Protein AF-0000000074586132 (afdb_homodimer)

pLDDT: mean 79.39, std 12.22, range [42.84, 93.81]

Organism: Saponaria officinalis (NCBI:txid3572)

Solvent-accessible surface area (backbo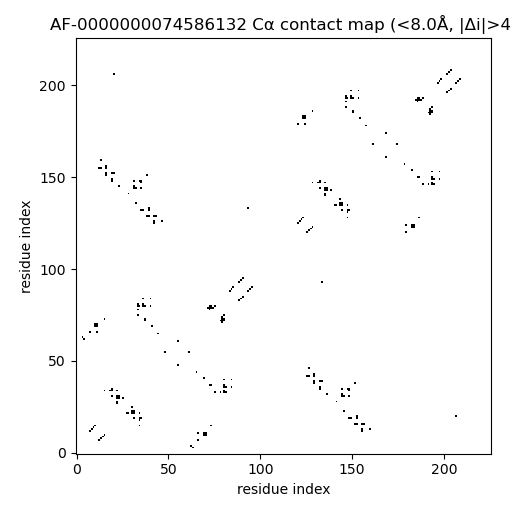ne atoms only — not comparable to full-atom values): 12125 Å² total; per-residue (Å²): 114,67,66,62,60,60,44,45,52,44,66,66,40,52,48,52,39,53,53,42,55,51,22,66,69,65,74,47,58,67,51,39,52,38,49,41,37,30,53,40,52,51,47,50,53,51,51,49,47,64,76,39,39,80,64,49,69,74,43,85,58,48,68,55,51,53,48,51,52,42,53,49,38,65,37,65,91,65,39,34,21,54,52,47,38,63,68,50,44,41,67,58,50,47,50,47,48,50,50,46,50,50,50,51,51,50,46,50,58,56,64,73,98,112,65,67,61,61,61,44,45,51,44,66,68,40,51,48,53,38,54,53,42,55,51,22,68,69,65,74,45,58,66,51,39,50,40,49,39,36,31,54,40,52,51,47,50,54,50,50,50,47,65,75,39,38,79,63,48,70,74,40,85,57,49,67,56,52,52,48,53,54,44,54,49,38,65,36,66,89,65,39,34,22,54,51,48,38,63,68,49,42,41,66,55,50,48,49,47,51,50,51,47,51,50,50,51,50,52,46,50,58,56,64,74,101

Structure (mmCIF, N/CA/C/O backbone):
data_AF-0000000074586132-model_v1
#
loop_
_entity.id
_entity.type
_entity.pdbx_description
1 polymer 'HVA22-like protein'
#
loop_
_atom_site.group_PDB
_atom_site.id
_atom_site.type_symbol
_atom_site.label_atom_id
_atom_site.label_alt_id
_atom_site.label_comp_id
_atom_site.label_asym_id
_atom_site.label_entity_id
_atom_site.label_seq_id
_atom_site.pdbx_PDB_ins_code
_atom_site.Cartn_x
_atom_site.Cartn_y
_atom_site.Cartn_z
_atom_site.occupancy
_atom_site.B_iso_or_equiv
_atom_site.auth_seq_id
_atom_site.auth_comp_id
_atom_site.auth_asym_id
_atom_site.auth_atom_id
_atom_site.pdbx_PDB_model_num
ATOM 1 N N . MET A 1 1 ? -0.162 -24.562 6.543 1 47.25 1 MET A N 1
ATOM 2 C CA . MET A 1 1 ? 0.386 -23.594 5.594 1 47.25 1 MET A CA 1
ATOM 3 C C . MET A 1 1 ? -0.717 -22.719 5.02 1 47.25 1 MET A C 1
ATOM 5 O O . MET A 1 1 ? -0.557 -21.5 4.93 1 47.25 1 MET A O 1
ATOM 9 N N . GLY A 1 2 ? -1.906 -23.359 4.945 1 50.34 2 GLY A N 1
ATOM 10 C CA . GLY A 1 2 ? -3.068 -22.719 4.352 1 50.34 2 GLY A CA 1
ATOM 11 C C . GLY A 1 2 ? -3.639 -21.609 5.203 1 50.34 2 GLY A C 1
ATOM 12 O O . GLY A 1 2 ? -4.023 -20.547 4.688 1 50.34 2 GLY A O 1
ATOM 13 N N . TYR A 1 3 ? -3.658 -21.891 6.488 1 52.38 3 TYR A N 1
ATOM 14 C CA . TYR A 1 3 ? -4.262 -20.922 7.402 1 52.38 3 TYR A CA 1
ATOM 15 C C . TYR A 1 3 ? -3.443 -19.641 7.453 1 52.38 3 TYR A C 1
ATOM 17 O O . TYR A 1 3 ? -4.004 -18.531 7.477 1 52.38 3 TYR A O 1
ATOM 25 N N . LEU A 1 4 ? -2.1 -19.781 7.535 1 55.41 4 LEU A N 1
ATOM 26 C CA . LEU A 1 4 ? -1.208 -18.625 7.574 1 55.41 4 LEU A CA 1
ATOM 27 C C . LEU A 1 4 ? -1.319 -17.812 6.289 1 55.41 4 LEU A C 1
ATOM 29 O O . LEU A 1 4 ? -1.302 -16.578 6.324 1 55.41 4 LEU A O 1
ATOM 33 N N . LEU A 1 5 ? -1.519 -18.453 5.266 1 59.59 5 LEU A N 1
ATOM 34 C CA . LEU A 1 5 ? -1.649 -17.812 3.961 1 59.59 5 LEU A CA 1
ATOM 35 C C . LEU A 1 5 ? -2.941 -17 3.877 1 59.59 5 LEU A C 1
ATOM 37 O O . LEU A 1 5 ? -2.979 -15.945 3.244 1 59.59 5 LEU A O 1
ATOM 41 N N . HIS A 1 6 ? -3.885 -17.547 4.609 1 62.19 6 HIS A N 1
ATOM 42 C CA . HIS A 1 6 ? -5.172 -16.859 4.59 1 62.19 6 HIS A CA 1
ATOM 43 C C . HIS A 1 6 ? -5.141 -15.617 5.465 1 62.19 6 HIS A C 1
ATOM 45 O O . HIS A 1 6 ? -5.859 -14.648 5.195 1 62.19 6 HIS A O 1
ATOM 51 N N . ARG A 1 7 ? -4.281 -15.719 6.477 1 68.06 7 ARG A N 1
ATOM 52 C CA . ARG A 1 7 ? -4.238 -14.633 7.445 1 68.06 7 ARG A CA 1
ATOM 53 C C . ARG A 1 7 ? -3.352 -13.492 6.953 1 68.06 7 ARG A C 1
ATOM 55 O O . ARG A 1 7 ? -3.555 -12.336 7.324 1 68.06 7 ARG A O 1
ATOM 62 N N . MET A 1 8 ? -2.59 -13.734 6.008 1 77.44 8 MET A N 1
ATOM 63 C CA . MET A 1 8 ? -1.586 -12.781 5.543 1 77.44 8 MET A CA 1
ATOM 64 C C . MET A 1 8 ? -2.246 -11.562 4.906 1 77.44 8 MET A C 1
ATOM 66 O O . MET A 1 8 ? -1.982 -10.43 5.309 1 77.44 8 MET A O 1
ATOM 70 N N . PRO A 1 9 ? -3.293 -11.797 4.25 1 78.38 9 PRO A N 1
ATOM 71 C CA . PRO A 1 9 ? -3.896 -10.617 3.633 1 78.38 9 PRO A CA 1
ATOM 72 C C . PRO A 1 9 ? -4.695 -9.773 4.629 1 78.38 9 PRO A C 1
ATOM 74 O O . PRO A 1 9 ? -4.816 -8.555 4.457 1 78.38 9 PRO A O 1
ATOM 77 N N . VAL A 1 10 ? -5.145 -10.43 5.645 1 84.69 10 VAL A N 1
ATOM 78 C CA . VAL A 1 10 ? -5.945 -9.695 6.621 1 84.69 10 VAL A CA 1
ATOM 79 C C . VAL A 1 10 ? -5.051 -8.727 7.398 1 84.69 10 VAL A C 1
ATOM 81 O O . VAL A 1 10 ? -5.359 -7.539 7.512 1 84.69 10 VAL A O 1
ATOM 84 N N . VAL A 1 11 ? -3.996 -9.211 7.848 1 86.94 11 VAL A N 1
ATOM 85 C CA . VAL A 1 11 ? -3.105 -8.422 8.695 1 86.94 11 VAL A CA 1
ATOM 86 C C . VAL A 1 11 ? -2.324 -7.43 7.836 1 86.94 11 VAL A C 1
ATOM 88 O O . VAL A 1 11 ? -2.074 -6.297 8.258 1 86.94 11 VAL A O 1
ATOM 91 N N . SER A 1 12 ? -2.018 -7.809 6.645 1 90.62 12 SER A N 1
ATOM 92 C CA . SER A 1 12 ? -1.103 -7 5.848 1 90.62 12 SER A CA 1
ATOM 93 C C . SER A 1 12 ? -1.863 -6.02 4.961 1 90.62 12 SER A C 1
ATOM 95 O O . SER A 1 12 ? -1.292 -5.039 4.477 1 90.62 12 SER A O 1
ATOM 97 N N . LEU A 1 13 ? -3.146 -6.273 4.816 1 92.5 13 LEU A N 1
ATOM 98 C CA . LEU A 1 13 ? -3.873 -5.441 3.863 1 92.5 13 LEU A CA 1
ATOM 99 C C . LEU A 1 13 ? -5.145 -4.879 4.488 1 92.5 13 LEU A C 1
ATOM 101 O O . LEU A 1 13 ? -5.32 -3.662 4.555 1 92.5 13 LEU A O 1
ATOM 105 N N . ALA A 1 14 ? -5.961 -5.707 5.059 1 91.94 14 ALA A N 1
ATOM 106 C CA . ALA A 1 14 ? -7.281 -5.277 5.516 1 91.94 14 ALA A CA 1
ATOM 107 C C . ALA A 1 14 ? -7.168 -4.328 6.707 1 91.94 14 ALA A C 1
ATOM 109 O O . ALA A 1 14 ? -7.781 -3.26 6.719 1 91.94 14 ALA A O 1
ATOM 110 N N . TYR A 1 15 ? -6.406 -4.703 7.609 1 91.38 15 TYR A N 1
ATOM 111 C CA . TYR A 1 15 ? -6.27 -3.875 8.805 1 91.38 15 TYR A CA 1
ATOM 112 C C . TYR A 1 15 ? -5.613 -2.541 8.469 1 91.38 15 TYR A C 1
ATOM 114 O O . TYR A 1 15 ? -6.137 -1.48 8.82 1 91.38 15 TYR A O 1
ATOM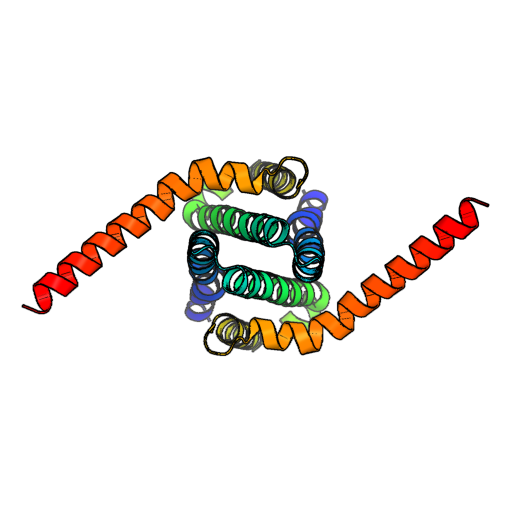 122 N N . PRO A 1 16 ? -4.477 -2.598 7.832 1 92.94 16 PRO A N 1
ATOM 123 C CA . PRO A 1 16 ? -3.865 -1.316 7.473 1 92.94 16 PRO A CA 1
ATOM 124 C C . PRO A 1 16 ? -4.781 -0.444 6.617 1 92.94 16 PRO A C 1
ATOM 126 O O . PRO A 1 16 ? -4.73 0.785 6.707 1 92.94 16 PRO A O 1
ATOM 129 N N . LEU A 1 17 ? -5.539 -1.032 5.809 1 92.94 17 LEU A N 1
ATOM 130 C CA . LEU A 1 17 ? -6.508 -0.291 5.004 1 92.94 17 LEU A CA 1
ATOM 131 C C . LEU A 1 17 ? 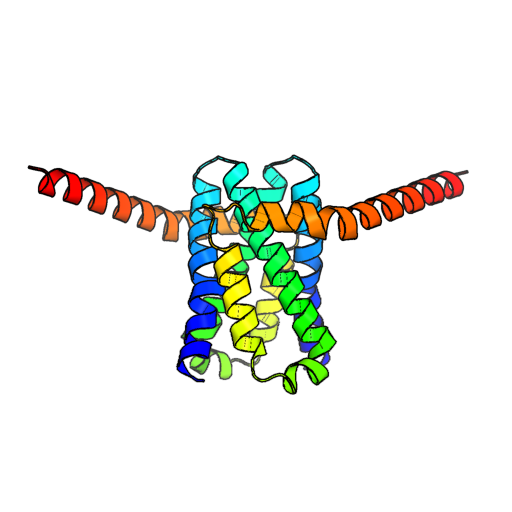-7.496 0.452 5.895 1 92.94 17 LEU A C 1
ATOM 133 O O . LEU A 1 17 ? -7.688 1.661 5.746 1 92.94 17 LEU A O 1
ATOM 137 N N . TYR A 1 18 ? -8.031 -0.24 6.762 1 91.56 18 TYR A N 1
ATOM 138 C CA . TYR A 1 18 ? -8.992 0.328 7.703 1 91.56 18 TYR A CA 1
ATOM 139 C C . TYR A 1 18 ? -8.344 1.426 8.539 1 91.56 18 TYR A C 1
ATOM 141 O O . TYR A 1 18 ? -8.914 2.508 8.703 1 91.56 18 TYR A O 1
ATOM 149 N N . ALA A 1 19 ? -7.25 1.199 9.07 1 90.69 19 ALA A N 1
ATOM 150 C CA . ALA A 1 19 ? -6.527 2.156 9.906 1 90.69 19 ALA A CA 1
ATOM 151 C C . ALA A 1 19 ? -6.129 3.391 9.102 1 90.69 19 ALA A C 1
ATOM 153 O O . ALA A 1 19 ? -6.102 4.504 9.633 1 90.69 19 ALA A O 1
ATOM 154 N N . SER A 1 20 ? -5.82 3.25 7.84 1 92.12 20 SER A N 1
ATOM 155 C CA . SER A 1 20 ? -5.461 4.371 6.977 1 92.12 20 SER A CA 1
ATOM 156 C C . SER A 1 20 ? -6.656 5.285 6.734 1 92.12 20 SER A C 1
ATOM 158 O O . SER A 1 20 ? -6.512 6.508 6.676 1 92.12 20 SER A O 1
ATOM 160 N N . ILE A 1 21 ? -7.805 4.691 6.594 1 90.12 21 ILE A N 1
ATOM 161 C CA . ILE A 1 21 ? -9.023 5.48 6.422 1 90.12 21 ILE A CA 1
ATOM 162 C C . ILE A 1 21 ? -9.266 6.328 7.668 1 90.12 21 ILE A C 1
ATOM 164 O O . ILE A 1 21 ? -9.539 7.527 7.57 1 90.12 21 ILE A O 1
ATOM 168 N N . LYS A 1 22 ? -9.109 5.719 8.781 1 89.25 22 LYS A N 1
ATOM 169 C CA . LYS A 1 22 ? -9.281 6.441 10.039 1 89.25 22 LYS A CA 1
ATOM 170 C C . LYS A 1 22 ? -8.258 7.559 10.18 1 89.25 22 LYS A C 1
ATOM 172 O O . LYS A 1 22 ? -8.57 8.633 10.695 1 89.25 22 LYS A O 1
ATOM 177 N N . ALA A 1 23 ? -7.051 7.32 9.758 1 88.44 23 ALA A N 1
ATOM 178 C CA . ALA A 1 23 ? -5.973 8.305 9.852 1 88.44 23 ALA A CA 1
ATOM 179 C C . ALA A 1 23 ? -6.285 9.539 9.008 1 88.44 23 ALA A C 1
ATOM 181 O O . ALA A 1 23 ? -6.09 10.664 9.461 1 88.44 23 ALA A O 1
ATOM 182 N N . ILE A 1 24 ? -6.812 9.336 7.844 1 87.12 24 ILE A N 1
ATOM 183 C CA . ILE A 1 24 ? -7.137 10.453 6.961 1 87.12 24 ILE A CA 1
ATOM 184 C C . ILE A 1 24 ? -8.25 11.297 7.586 1 87.12 24 ILE A C 1
ATOM 186 O O . ILE A 1 24 ? -8.242 12.523 7.465 1 87.12 24 ILE A O 1
ATOM 190 N N . GLU A 1 25 ? -9.109 10.602 8.289 1 87.25 25 GLU A N 1
ATOM 191 C CA . GLU A 1 25 ? -10.273 11.273 8.852 1 87.25 25 GLU A CA 1
ATOM 192 C C . GLU A 1 25 ? -9.922 11.992 10.148 1 87.25 25 GLU A C 1
ATOM 194 O O . GLU A 1 25 ? -10.602 12.938 10.547 1 87.25 25 GLU A O 1
ATOM 199 N N . SER A 1 26 ? -8.945 11.586 10.922 1 85.12 26 SER A N 1
ATOM 200 C CA . SER A 1 26 ? -8.57 12.172 12.203 1 85.12 26 SER A CA 1
ATOM 201 C C . SER A 1 26 ? -7.953 13.547 12.023 1 85.12 26 SER A C 1
ATOM 203 O O . SER A 1 26 ? -7.898 14.344 12.969 1 85.12 26 SER A O 1
ATOM 205 N N . LYS A 1 27 ? -7.574 14.117 11.109 1 79.88 27 LYS A N 1
ATOM 206 C CA . LYS A 1 27 ? -6.969 15.406 10.773 1 79.88 27 LYS A CA 1
ATOM 207 C C . LYS A 1 27 ? -5.547 15.5 11.312 1 79.88 27 LYS A C 1
ATOM 209 O O . LYS A 1 27 ? -4.828 16.453 11.023 1 79.88 27 LYS A O 1
ATOM 214 N N . SER A 1 28 ? -5.023 14.547 12.062 1 85.5 28 SER A N 1
ATOM 215 C CA . SER A 1 28 ? -3.646 14.531 12.547 1 85.5 28 SER A CA 1
ATOM 216 C C . SER A 1 28 ? -2.688 14.023 11.477 1 85.5 28 SER A C 1
ATOM 218 O O . SER A 1 28 ? -2.877 12.938 10.93 1 85.5 28 SER A O 1
ATOM 220 N N . PRO A 1 29 ? -1.703 14.75 11.258 1 86.25 29 PRO A N 1
ATOM 221 C CA . PRO A 1 29 ? -0.736 14.312 10.25 1 86.25 29 PRO A CA 1
ATOM 222 C C . PRO A 1 29 ? 0.15 13.172 10.734 1 86.25 29 PRO A C 1
ATOM 224 O O . PRO A 1 29 ? 0.722 12.438 9.922 1 86.25 29 PRO A O 1
ATOM 227 N N . VAL A 1 30 ? 0.222 13.055 12.047 1 84.06 30 VAL A N 1
ATOM 228 C CA . VAL A 1 30 ? 1.113 12.055 12.633 1 84.06 30 VAL A CA 1
ATOM 229 C C . VAL A 1 30 ? 0.621 10.656 12.289 1 84.06 30 VAL A C 1
ATOM 231 O O . VAL A 1 30 ? 1.413 9.781 11.914 1 84.06 30 VAL A O 1
ATOM 234 N N . ASP A 1 31 ? -0.632 10.453 12.383 1 88 31 ASP A N 1
ATOM 235 C CA . ASP A 1 31 ? -1.183 9.133 12.086 1 88 31 ASP A CA 1
ATOM 236 C C . ASP A 1 31 ? -1.139 8.844 10.586 1 88 31 ASP A C 1
ATOM 238 O O . ASP A 1 31 ? -0.922 7.703 10.172 1 88 31 ASP A O 1
ATOM 242 N N . ASP A 1 32 ? -1.305 9.883 9.742 1 88.62 32 ASP A N 1
ATOM 243 C CA . ASP A 1 32 ? -1.137 9.703 8.305 1 88.62 32 ASP A CA 1
ATOM 244 C C . ASP A 1 32 ? 0.259 9.18 7.977 1 88.62 32 ASP A C 1
ATOM 246 O O . ASP A 1 32 ? 0.407 8.25 7.176 1 88.62 32 ASP A O 1
ATOM 250 N N . GLN A 1 33 ? 1.229 9.797 8.617 1 87.38 33 GLN A N 1
ATOM 251 C CA . GLN A 1 33 ? 2.615 9.422 8.352 1 87.38 33 GLN A CA 1
ATOM 252 C C . GLN A 1 33 ? 2.895 7.992 8.812 1 87.38 33 GLN A C 1
ATOM 254 O O . GLN A 1 33 ? 3.658 7.27 8.172 1 87.38 33 GLN A O 1
ATOM 259 N N . GLN A 1 34 ? 2.293 7.633 9.891 1 87.81 34 GLN A N 1
ATOM 260 C CA . GLN A 1 34 ? 2.465 6.277 10.406 1 87.81 34 GLN A CA 1
ATOM 261 C C . GLN A 1 34 ? 2.033 5.238 9.375 1 87.81 34 GLN A C 1
ATOM 263 O O . GLN A 1 34 ? 2.783 4.309 9.07 1 87.81 34 GLN A O 1
ATOM 268 N N . TRP A 1 35 ? 0.895 5.391 8.914 1 92.12 35 TRP A N 1
ATOM 269 C CA . TRP A 1 35 ? 0.35 4.375 8.016 1 92.12 35 TRP A CA 1
ATOM 270 C C . TRP A 1 35 ? 0.975 4.477 6.633 1 92.12 35 TRP A C 1
ATOM 272 O O . TRP A 1 35 ? 1.157 3.463 5.949 1 92.12 35 TRP A O 1
ATOM 282 N N . LEU A 1 36 ? 1.314 5.656 6.258 1 92.12 36 LEU A N 1
ATOM 283 C CA . LEU A 1 36 ? 2.072 5.789 5.016 1 92.12 36 LEU A CA 1
ATOM 284 C C . LEU A 1 36 ? 3.414 5.074 5.121 1 92.12 36 LEU A C 1
ATOM 286 O O . LEU A 1 36 ? 3.846 4.414 4.172 1 92.12 36 LEU A O 1
ATOM 290 N N . THR A 1 37 ? 4.043 5.238 6.227 1 91.75 37 THR A N 1
ATOM 291 C CA . THR A 1 37 ? 5.316 4.57 6.461 1 91.75 37 THR A CA 1
ATOM 292 C C . THR A 1 37 ? 5.148 3.055 6.414 1 91.75 37 THR A C 1
ATOM 294 O O . THR A 1 37 ? 6.004 2.346 5.879 1 91.75 37 THR A O 1
ATOM 297 N N . TYR A 1 38 ? 4.109 2.566 7 1 92.44 38 TYR A N 1
ATOM 298 C CA . TYR A 1 38 ? 3.818 1.14 6.91 1 92.44 38 TYR A CA 1
ATOM 299 C C . TYR A 1 38 ? 3.791 0.679 5.457 1 92.44 38 TYR A C 1
ATOM 301 O O . TYR A 1 38 ? 4.414 -0.325 5.109 1 92.44 38 TYR A O 1
ATOM 309 N N . TRP A 1 39 ? 3.035 1.39 4.652 1 93.81 39 TRP A N 1
ATOM 310 C CA . TRP A 1 39 ? 2.898 1.024 3.246 1 93.81 39 TRP A CA 1
ATOM 311 C C . TRP A 1 39 ? 4.25 1.065 2.541 1 93.81 39 TRP A C 1
ATOM 313 O O . TRP A 1 39 ? 4.523 0.245 1.661 1 93.81 39 TRP A O 1
ATOM 323 N N . ILE A 1 40 ? 5.094 2.006 2.865 1 93.06 40 ILE A N 1
ATOM 324 C CA . ILE A 1 40 ? 6.438 2.111 2.305 1 93.06 40 ILE A CA 1
ATOM 325 C C . ILE A 1 40 ? 7.242 0.861 2.654 1 93.06 40 ILE A C 1
ATOM 327 O O . ILE A 1 40 ? 7.816 0.219 1.772 1 93.06 40 ILE A O 1
ATOM 331 N N . LEU A 1 41 ? 7.25 0.526 3.889 1 92.06 41 LEU A N 1
ATOM 332 C CA . LEU A 1 41 ? 8.039 -0.605 4.359 1 92.06 41 LEU A CA 1
ATOM 333 C C . LEU A 1 41 ? 7.516 -1.914 3.781 1 92.06 41 LEU A C 1
ATOM 335 O O . LEU A 1 41 ? 8.297 -2.785 3.391 1 92.06 41 LEU A O 1
ATOM 339 N N . TYR A 1 42 ? 6.25 -2.02 3.793 1 93.56 42 TYR A N 1
ATOM 340 C CA . TYR A 1 42 ? 5.641 -3.203 3.195 1 93.56 42 TYR A CA 1
ATOM 341 C C . TYR A 1 42 ? 6.004 -3.316 1.72 1 93.56 42 TYR A C 1
ATOM 343 O O . TYR A 1 42 ? 6.266 -4.414 1.221 1 93.56 42 TYR A O 1
ATOM 351 N N . SER A 1 43 ? 5.965 -2.182 1.036 1 93.5 43 SER A N 1
ATOM 352 C CA . SER A 1 43 ? 6.352 -2.156 -0.371 1 93.5 43 SER A CA 1
ATOM 353 C C . SER A 1 43 ? 7.805 -2.584 -0.552 1 93.5 43 SER A C 1
ATOM 355 O O . SER A 1 43 ? 8.133 -3.303 -1.498 1 93.5 43 SER A O 1
ATOM 357 N N . LEU A 1 44 ? 8.672 -2.125 0.287 1 91.62 44 LEU A N 1
ATOM 358 C CA . LEU A 1 44 ? 10.086 -2.484 0.223 1 91.62 44 LEU A CA 1
ATOM 359 C C . LEU A 1 44 ? 10.273 -3.984 0.429 1 91.62 44 LEU A C 1
ATOM 361 O O . LEU A 1 44 ? 11.062 -4.617 -0.276 1 91.62 44 LEU A O 1
ATOM 365 N N . ILE A 1 45 ? 9.609 -4.523 1.398 1 90.5 45 ILE A N 1
ATOM 366 C CA . ILE A 1 45 ? 9.664 -5.961 1.658 1 90.5 45 ILE A CA 1
ATOM 367 C C . ILE A 1 45 ? 9.18 -6.723 0.429 1 90.5 45 ILE A C 1
ATOM 369 O O . ILE A 1 45 ? 9.797 -7.711 0.02 1 90.5 45 ILE A O 1
ATOM 373 N N . THR A 1 46 ? 8.039 -6.262 -0.168 1 90.31 46 THR A N 1
ATOM 374 C CA . THR A 1 46 ? 7.469 -6.91 -1.341 1 90.31 46 THR A CA 1
ATOM 375 C C . THR A 1 46 ? 8.43 -6.84 -2.525 1 90.31 46 THR A C 1
ATOM 377 O O . THR A 1 46 ? 8.602 -7.824 -3.248 1 90.31 46 THR A O 1
ATOM 380 N N . LEU A 1 47 ? 9 -5.707 -2.734 1 88.69 47 LEU A N 1
ATOM 381 C CA . LEU A 1 47 ? 9.977 -5.551 -3.811 1 88.69 47 LEU A CA 1
ATOM 382 C C . LEU A 1 47 ? 11.172 -6.477 -3.602 1 88.69 47 LEU A C 1
ATOM 384 O O . LEU A 1 47 ? 11.656 -7.094 -4.551 1 88.69 47 LEU A O 1
ATOM 388 N N . PHE A 1 48 ? 11.648 -6.496 -2.391 1 89.44 48 PHE A N 1
ATOM 389 C CA . PHE A 1 48 ? 12.727 -7.41 -2.037 1 89.44 48 PHE A CA 1
ATOM 390 C C . PHE A 1 48 ? 12.344 -8.852 -2.361 1 89.44 48 PHE A C 1
ATOM 392 O O . PHE A 1 48 ? 13.148 -9.602 -2.916 1 89.44 48 PHE A O 1
ATOM 399 N N . GLU A 1 49 ? 11.172 -9.234 -2.01 1 88 49 GLU A N 1
ATOM 400 C CA . GLU A 1 49 ? 10.672 -10.578 -2.277 1 88 49 GLU A CA 1
ATOM 401 C C . GLU A 1 49 ? 10.641 -10.867 -3.775 1 88 49 GLU A C 1
ATOM 403 O O . GLU A 1 49 ? 10.977 -11.969 -4.207 1 88 49 GLU A O 1
ATOM 408 N N . PHE A 1 50 ? 10.188 -9.891 -4.559 1 85.44 50 PHE A N 1
ATOM 409 C CA . PHE A 1 50 ? 10.125 -10.055 -6.008 1 85.44 50 PHE A CA 1
ATOM 410 C C . PHE A 1 50 ? 11.531 -10.18 -6.594 1 85.44 50 PHE A C 1
ATOM 412 O O . PHE A 1 50 ? 11.766 -10.984 -7.492 1 85.44 50 PHE A O 1
ATOM 419 N N . THR A 1 51 ? 12.461 -9.438 -6.148 1 88.75 51 THR A N 1
ATOM 420 C CA . THR A 1 51 ? 13.828 -9.398 -6.652 1 88.75 51 THR A CA 1
ATOM 421 C C . THR A 1 51 ? 14.57 -10.688 -6.305 1 88.75 51 THR A C 1
ATOM 423 O O . THR A 1 51 ? 15.344 -11.203 -7.117 1 88.75 51 THR A O 1
ATOM 426 N N . PHE A 1 52 ? 14.328 -11.234 -5.145 1 89.88 52 PHE A N 1
ATOM 427 C CA . PHE A 1 52 ? 15.047 -12.414 -4.664 1 89.88 52 PHE A CA 1
ATOM 428 C C . PHE A 1 52 ? 14.133 -13.625 -4.625 1 89.88 52 PHE A C 1
ATOM 430 O O . PHE A 1 52 ? 14.289 -14.5 -3.77 1 89.88 52 PHE A O 1
ATOM 437 N N . ALA A 1 53 ? 13.172 -13.641 -5.453 1 86.56 53 ALA A N 1
ATOM 438 C CA . ALA A 1 53 ? 12.156 -14.688 -5.473 1 86.56 53 ALA A CA 1
ATOM 439 C C . ALA A 1 53 ? 12.797 -16.078 -5.531 1 86.56 53 ALA A C 1
ATOM 441 O O . ALA A 1 53 ? 12.375 -16.984 -4.82 1 86.56 53 ALA A O 1
ATOM 442 N N . ALA A 1 54 ? 13.812 -16.312 -6.371 1 87.12 54 ALA A N 1
ATOM 443 C CA . ALA A 1 54 ? 14.484 -17.594 -6.539 1 87.12 54 ALA A CA 1
ATOM 444 C C . ALA A 1 54 ? 15.109 -18.062 -5.227 1 87.12 54 ALA A C 1
ATOM 446 O O . ALA A 1 54 ? 15.047 -19.234 -4.883 1 87.12 54 ALA A O 1
ATOM 447 N N . LEU A 1 55 ? 15.734 -17.094 -4.562 1 87.81 55 LEU A N 1
ATOM 448 C CA . LEU A 1 55 ? 16.391 -17.391 -3.293 1 87.81 55 LEU A CA 1
ATOM 449 C C . LEU A 1 55 ? 15.352 -17.625 -2.195 1 87.81 55 LEU A C 1
ATOM 451 O O . LEU A 1 55 ? 15.5 -18.547 -1.388 1 87.81 55 LEU A O 1
ATOM 455 N N . ILE A 1 56 ? 14.336 -16.875 -2.16 1 87.31 56 ILE A N 1
ATOM 456 C CA . ILE A 1 56 ? 13.328 -16.891 -1.106 1 87.31 56 ILE A CA 1
ATOM 457 C C . ILE A 1 56 ? 12.492 -18.172 -1.208 1 87.31 56 ILE A C 1
ATOM 459 O O . ILE A 1 56 ? 12.078 -18.734 -0.191 1 87.31 56 ILE A O 1
ATOM 463 N N . GLU A 1 57 ? 12.352 -18.641 -2.396 1 86.5 57 GLU A N 1
ATOM 464 C CA . GLU A 1 57 ? 11.586 -19.875 -2.604 1 86.5 57 GLU A CA 1
ATOM 465 C C . GLU A 1 57 ? 12.203 -21.047 -1.841 1 86.5 57 GLU A C 1
ATOM 467 O O . GLU A 1 57 ? 11.508 -21.984 -1.476 1 86.5 57 GLU A O 1
ATOM 472 N N . TRP A 1 58 ? 13.5 -21 -1.574 1 87.56 58 TRP A N 1
ATOM 473 C CA . TRP A 1 58 ? 14.195 -22.078 -0.865 1 87.56 58 TRP A CA 1
ATOM 474 C C . TRP A 1 58 ? 14.062 -21.906 0.645 1 87.56 58 TRP A C 1
ATOM 476 O O . TRP A 1 58 ? 14.398 -22.812 1.41 1 87.56 58 TRP A O 1
ATOM 486 N N . ILE A 1 59 ? 13.57 -20.812 1.098 1 86.62 59 ILE A N 1
ATOM 487 C CA . ILE A 1 59 ? 13.422 -20.516 2.52 1 86.62 59 ILE A CA 1
ATOM 488 C C . ILE A 1 59 ? 11.969 -20.734 2.941 1 86.62 59 ILE A C 1
ATOM 490 O O . ILE A 1 59 ? 11.117 -19.891 2.701 1 86.62 59 ILE A O 1
ATOM 494 N N . PRO A 1 60 ? 11.688 -21.859 3.639 1 84.12 60 PRO A N 1
ATOM 495 C CA . PRO A 1 60 ? 10.305 -22.172 4.004 1 84.12 60 PRO A CA 1
ATOM 496 C C . PRO A 1 60 ? 9.758 -21.25 5.09 1 84.12 60 PRO A C 1
ATOM 498 O O . PRO A 1 60 ? 8.539 -21.078 5.211 1 84.12 60 PRO A O 1
ATOM 501 N N . ILE A 1 61 ? 10.539 -20.562 5.754 1 87.75 61 ILE A N 1
ATOM 502 C CA . ILE A 1 61 ? 10.062 -19.781 6.883 1 87.75 61 ILE A CA 1
ATOM 503 C C . ILE A 1 61 ? 9.836 -18.328 6.445 1 87.75 61 ILE A C 1
ATOM 505 O O . ILE A 1 61 ? 9.469 -17.484 7.258 1 87.75 61 ILE A O 1
ATOM 509 N N . TRP A 1 62 ? 9.953 -18 5.246 1 86.81 62 TRP A N 1
ATOM 510 C CA . TRP A 1 62 ? 9.852 -16.625 4.758 1 86.81 62 TRP A CA 1
ATOM 511 C C . TRP A 1 62 ? 8.469 -16.047 5.051 1 86.81 62 TRP A C 1
ATOM 513 O O . TRP A 1 62 ? 8.352 -14.906 5.488 1 86.81 62 TRP A O 1
ATOM 523 N N . SER A 1 63 ? 7.496 -16.891 4.793 1 83.44 63 SER A N 1
ATOM 524 C CA . SER A 1 63 ? 6.137 -16.391 5 1 83.44 63 SER A CA 1
ATOM 525 C C . SER A 1 63 ? 5.898 -16.016 6.461 1 83.44 63 SER A C 1
ATOM 527 O O . SER A 1 63 ? 5.184 -15.062 6.754 1 83.44 63 SER A O 1
ATOM 529 N N . TYR A 1 64 ? 6.512 -16.75 7.281 1 86.75 64 TYR A N 1
ATOM 530 C CA . TYR A 1 64 ? 6.395 -16.453 8.703 1 86.75 64 TYR A CA 1
ATOM 531 C C . TYR A 1 64 ? 7.145 -15.18 9.062 1 86.75 64 TYR A C 1
ATOM 533 O O . TYR A 1 64 ? 6.648 -14.359 9.836 1 86.75 64 TYR A O 1
ATOM 541 N N . ALA A 1 65 ? 8.297 -15.062 8.57 1 88.75 65 ALA A N 1
ATOM 542 C CA . ALA A 1 65 ? 9.102 -13.867 8.82 1 88.75 65 ALA A CA 1
ATOM 543 C C . ALA A 1 65 ? 8.367 -12.617 8.336 1 88.75 65 ALA A C 1
ATOM 545 O O . ALA A 1 65 ? 8.328 -11.609 9.047 1 88.75 65 ALA A O 1
ATOM 546 N N . LYS A 1 66 ? 7.816 -12.719 7.191 1 89.5 66 LYS A N 1
ATOM 547 C CA . LYS A 1 66 ? 7.062 -11.594 6.637 1 89.5 66 LYS A CA 1
ATOM 548 C C . LYS A 1 66 ? 5.871 -11.242 7.516 1 89.5 66 LYS A C 1
ATOM 550 O O . LYS A 1 66 ? 5.559 -10.062 7.707 1 89.5 66 LYS A O 1
ATOM 555 N N . LEU A 1 67 ? 5.266 -12.227 8.023 1 87.75 67 LEU A N 1
ATOM 556 C CA . LEU A 1 67 ? 4.121 -12.008 8.898 1 87.75 67 LEU A CA 1
ATOM 557 C C . LEU A 1 67 ? 4.543 -11.289 10.18 1 87.75 67 LEU A C 1
ATOM 559 O O . LEU A 1 67 ? 3.873 -10.352 10.617 1 87.75 67 LEU A O 1
ATOM 563 N N . ILE A 1 68 ? 5.543 -11.695 10.742 1 87.94 68 ILE A N 1
ATOM 564 C CA . ILE A 1 68 ? 6.047 -11.086 11.961 1 87.94 68 ILE A CA 1
ATOM 565 C C . ILE A 1 68 ? 6.402 -9.625 11.703 1 87.94 68 ILE A C 1
ATOM 567 O O . ILE A 1 68 ? 6.059 -8.742 12.492 1 87.94 68 ILE A O 1
ATOM 571 N N . ALA A 1 69 ? 7.105 -9.422 10.625 1 87.31 69 ALA A N 1
ATOM 572 C CA . ALA A 1 69 ? 7.469 -8.055 10.242 1 87.31 69 ALA A CA 1
ATOM 573 C C . ALA A 1 69 ? 6.227 -7.188 10.07 1 87.31 69 ALA A C 1
ATOM 575 O O . ALA A 1 69 ? 6.18 -6.059 10.57 1 87.31 69 ALA A O 1
ATOM 576 N N . THR A 1 70 ? 5.223 -7.738 9.445 1 88.38 70 THR A N 1
ATOM 577 C CA . THR A 1 70 ? 3.986 -7.004 9.195 1 88.38 70 THR A CA 1
ATOM 578 C C . THR A 1 70 ? 3.27 -6.688 10.508 1 88.38 70 THR A C 1
ATOM 580 O O . THR A 1 70 ? 2.771 -5.578 10.695 1 88.38 70 THR A O 1
ATOM 583 N N . CYS A 1 71 ? 3.291 -7.617 11.406 1 86.5 71 CYS A N 1
ATOM 584 C CA . CYS A 1 71 ? 2.666 -7.406 12.703 1 86.5 71 CYS A CA 1
ATOM 585 C C . CYS A 1 71 ? 3.369 -6.293 13.469 1 86.5 71 CYS A C 1
ATOM 587 O O . CYS A 1 71 ? 2.717 -5.469 14.117 1 86.5 71 CYS A O 1
ATOM 589 N N . TRP A 1 72 ? 4.605 -6.332 13.391 1 85.88 72 TRP A N 1
ATOM 590 C CA . TRP A 1 72 ? 5.406 -5.305 14.055 1 85.88 72 TRP A CA 1
ATOM 591 C C . TRP A 1 72 ? 5.113 -3.928 13.469 1 85.88 72 TRP A C 1
ATOM 593 O O . TRP A 1 72 ? 5.023 -2.939 14.203 1 85.88 72 TRP A O 1
ATOM 603 N N . LEU A 1 73 ? 4.973 -3.803 12.25 1 87.25 73 LEU A N 1
ATOM 604 C CA . LEU A 1 73 ? 4.77 -2.541 11.555 1 87.25 73 LEU A CA 1
ATOM 605 C C . LEU A 1 73 ? 3.373 -1.988 11.82 1 87.25 73 LEU A C 1
ATOM 607 O O . LEU A 1 73 ? 3.17 -0.772 11.82 1 87.25 73 LEU A O 1
ATOM 611 N N . VAL A 1 74 ? 2.42 -2.885 12.055 1 84.75 74 VAL A N 1
ATOM 612 C CA . VAL A 1 74 ? 1.026 -2.482 12.219 1 84.75 74 VAL A CA 1
ATOM 613 C C . VAL A 1 74 ? 0.802 -1.965 13.641 1 84.75 74 VAL A C 1
ATOM 615 O O . VAL A 1 74 ? -0.13 -1.195 13.883 1 84.75 74 VAL A O 1
ATOM 618 N N . MET A 1 75 ? 1.629 -2.256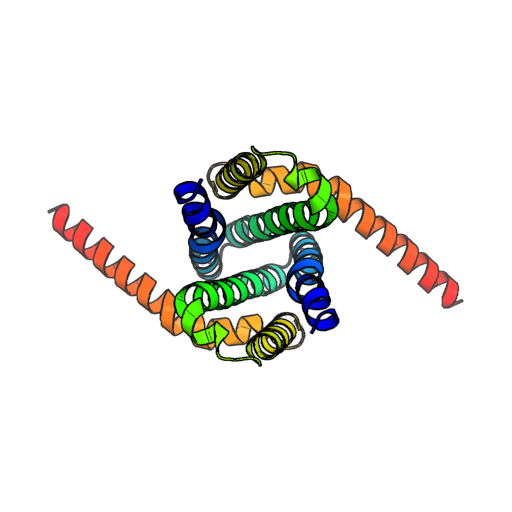 14.5 1 76.25 75 MET A N 1
ATOM 619 C CA . MET A 1 75 ? 1.442 -1.843 15.891 1 76.25 75 MET A CA 1
ATOM 620 C C . MET A 1 75 ? 1.821 -0.378 16.078 1 76.25 75 MET A C 1
ATOM 622 O O . MET A 1 75 ? 3.004 -0.034 16.078 1 76.25 75 MET A O 1
ATOM 626 N N . PRO A 1 76 ? 0.819 0.505 16.047 1 63.28 76 PRO A N 1
ATOM 627 C CA . PRO A 1 76 ? 1.057 1.94 16.234 1 63.28 76 PRO A CA 1
ATOM 628 C C . PRO A 1 76 ? 1.674 2.277 17.578 1 63.28 76 PRO A C 1
ATOM 630 O O . PRO A 1 76 ? 2.332 3.311 17.719 1 63.28 76 PRO A O 1
ATOM 633 N N . TYR A 1 77 ? 1.348 1.4 18.5 1 60.44 77 TYR A N 1
ATOM 634 C CA . TYR A 1 77 ? 1.812 1.694 19.859 1 60.44 77 TYR A CA 1
ATOM 635 C C . TYR A 1 77 ? 3.332 1.793 19.891 1 60.44 77 TYR A C 1
ATOM 637 O O . TYR A 1 77 ? 3.887 2.609 20.641 1 60.44 77 TYR A O 1
ATOM 645 N N . PHE A 1 78 ? 3.932 1.151 19.016 1 60.78 78 PHE A N 1
ATOM 646 C CA . PHE A 1 78 ? 5.391 1.117 19.047 1 60.78 78 PHE A CA 1
ATOM 647 C C . PHE A 1 78 ? 5.969 1.997 17.938 1 60.78 78 PHE A C 1
ATOM 649 O O . PHE A 1 78 ? 7.188 2.145 17.844 1 60.78 78 PHE A O 1
ATOM 656 N N . SER A 1 79 ? 5.168 2.703 17.359 1 65.44 79 SER A N 1
ATOM 657 C CA . SER A 1 79 ? 5.633 3.543 16.266 1 65.44 79 SER A CA 1
ATOM 658 C C . SER A 1 79 ? 6.648 2.807 15.391 1 65.44 79 SER A C 1
ATOM 660 O O . SER A 1 79 ? 7.672 3.377 15.008 1 65.44 79 SER A O 1
ATOM 662 N N . GLY A 1 80 ? 6.449 1.568 15.375 1 68.44 80 GLY A N 1
ATOM 663 C CA . GLY A 1 80 ? 7.422 0.734 14.68 1 68.44 80 GLY A CA 1
ATOM 664 C C . GLY A 1 80 ? 7.734 1.217 13.281 1 68.44 80 GLY A C 1
ATOM 665 O O . GLY A 1 80 ? 8.898 1.241 12.867 1 68.44 80 GLY A O 1
ATOM 666 N N . ALA A 1 81 ? 6.727 1.666 12.609 1 76.12 81 ALA A N 1
ATOM 667 C CA . ALA A 1 81 ? 6.938 2.137 11.242 1 76.12 81 ALA A CA 1
ATOM 668 C C . ALA A 1 81 ? 7.816 3.383 11.219 1 76.12 81 ALA A C 1
ATOM 670 O O . ALA A 1 81 ? 8.727 3.492 10.391 1 76.12 81 ALA A O 1
ATOM 671 N N . ALA A 1 82 ? 7.551 4.219 12.156 1 70.38 82 ALA A N 1
ATOM 672 C CA . ALA A 1 82 ? 8.367 5.43 12.258 1 70.38 82 ALA A CA 1
ATOM 673 C C . ALA A 1 82 ? 9.812 5.086 12.602 1 70.38 82 ALA A C 1
ATOM 675 O O . ALA A 1 82 ? 10.742 5.68 12.055 1 70.38 82 ALA A O 1
ATOM 676 N N . TYR A 1 83 ? 9.961 4.184 13.5 1 73.88 83 TYR A N 1
ATOM 677 C CA . TYR A 1 83 ? 11.297 3.773 13.922 1 73.88 83 TYR A CA 1
ATOM 678 C C . TYR A 1 83 ? 12.094 3.207 12.75 1 73.88 83 TYR A C 1
ATOM 680 O O . TYR A 1 83 ? 13.219 3.627 12.492 1 73.88 83 TYR A O 1
ATOM 688 N N . VAL A 1 84 ? 11.539 2.361 12.062 1 73.81 84 VAL A N 1
ATOM 689 C CA . VAL A 1 84 ? 12.227 1.692 10.961 1 73.81 84 VAL A CA 1
ATOM 690 C C . VAL A 1 84 ? 12.508 2.691 9.844 1 73.81 84 VAL A C 1
ATOM 692 O O . VAL A 1 84 ? 13.586 2.672 9.242 1 73.81 84 VAL A O 1
ATOM 695 N N . TYR A 1 85 ? 11.586 3.48 9.633 1 78.5 85 TYR A N 1
ATOM 696 C CA . TYR A 1 85 ? 11.781 4.488 8.594 1 78.5 85 TYR A CA 1
ATOM 697 C C . TYR A 1 85 ? 12.961 5.391 8.922 1 78.5 85 TYR A C 1
ATOM 699 O O . TYR A 1 85 ? 13.836 5.605 8.078 1 78.5 85 TYR A O 1
ATOM 707 N N . ASP A 1 86 ? 13.008 5.848 10.102 1 78.62 86 ASP A N 1
ATOM 708 C CA . ASP A 1 86 ? 14.023 6.812 10.523 1 78.62 86 ASP A CA 1
ATOM 709 C C . ASP A 1 86 ? 15.406 6.18 10.547 1 78.62 86 ASP A C 1
ATOM 711 O O . ASP A 1 86 ? 16.406 6.84 10.25 1 78.62 86 ASP A O 1
ATOM 715 N N . HIS A 1 87 ? 15.438 4.91 10.789 1 76.19 87 HIS A N 1
ATOM 716 C CA . HIS A 1 87 ? 16.734 4.285 10.984 1 76.19 87 HIS A CA 1
ATOM 717 C C . HIS A 1 87 ? 17.219 3.592 9.719 1 76.19 87 HIS A C 1
ATOM 719 O O . HIS A 1 87 ? 18.422 3.459 9.492 1 76.19 87 HIS A O 1
ATOM 725 N N . PHE A 1 88 ? 16.297 3.232 8.875 1 74.12 88 PHE A N 1
ATOM 726 C CA . PHE A 1 88 ? 16.719 2.432 7.738 1 74.12 88 PHE A CA 1
ATOM 727 C C . PHE A 1 88 ? 16.422 3.148 6.43 1 74.12 88 PHE A C 1
ATOM 729 O O . PHE A 1 88 ? 17.281 3.238 5.551 1 74.12 88 PHE A O 1
ATOM 736 N N . VAL A 1 89 ? 15.312 3.678 6.297 1 74.94 89 VAL A N 1
ATOM 737 C CA . VAL A 1 89 ? 14.906 4.246 5.016 1 74.94 89 VAL A CA 1
ATOM 738 C C . VAL A 1 89 ? 15.555 5.617 4.832 1 74.94 89 VAL A C 1
ATOM 740 O O . VAL A 1 89 ? 16.141 5.895 3.781 1 74.94 89 VAL A O 1
ATOM 743 N N . ARG A 1 90 ? 15.547 6.391 5.867 1 74.69 90 ARG A N 1
ATOM 744 C CA . ARG A 1 90 ? 16.047 7.758 5.793 1 74.69 90 ARG A CA 1
ATOM 745 C C . ARG A 1 90 ? 17.531 7.785 5.477 1 74.69 90 ARG A C 1
ATOM 747 O O . ARG A 1 90 ? 17.953 8.445 4.527 1 74.69 90 ARG A O 1
ATOM 754 N N . PRO A 1 91 ? 18.266 7.051 6.176 1 72.81 91 PRO A N 1
ATOM 755 C CA . PRO A 1 91 ? 19.703 7.121 5.906 1 72.81 91 PRO A CA 1
ATOM 756 C C . PRO A 1 91 ? 20.094 6.438 4.594 1 72.81 91 PRO A C 1
ATOM 758 O O . PRO A 1 91 ? 21.109 6.781 3.992 1 72.81 91 PRO A O 1
ATOM 761 N N . THR A 1 92 ? 19.297 5.531 4.102 1 71.06 92 THR A N 1
ATOM 762 C CA . THR A 1 92 ? 19.656 4.75 2.928 1 71.06 92 THR A CA 1
ATOM 763 C C . THR A 1 92 ? 19.062 5.359 1.662 1 71.06 92 THR A C 1
ATOM 765 O O . THR A 1 92 ? 19.766 5.527 0.659 1 71.06 92 THR A O 1
ATOM 768 N N . ILE A 1 93 ? 17.859 5.684 1.791 1 71 93 ILE A N 1
ATOM 769 C CA . ILE A 1 93 ? 17.172 6.07 0.564 1 71 93 ILE A CA 1
ATOM 770 C C . ILE A 1 93 ? 17.156 7.594 0.438 1 71 93 ILE A C 1
ATOM 772 O O . ILE A 1 93 ? 17.5 8.141 -0.615 1 71 93 ILE A O 1
ATOM 776 N N . VAL A 1 94 ? 16.906 8.281 1.447 1 72.5 94 VAL A N 1
ATOM 777 C CA . VAL A 1 94 ? 16.75 9.727 1.399 1 72.5 94 VAL A CA 1
ATOM 778 C C . VAL A 1 94 ? 18.109 10.391 1.193 1 72.5 94 VAL A C 1
ATOM 780 O O . VAL A 1 94 ? 18.234 11.359 0.447 1 72.5 94 VAL A O 1
ATOM 783 N N . SER A 1 95 ? 19.031 9.758 1.85 1 70.69 95 SER A N 1
ATOM 784 C CA . SER A 1 95 ? 20.391 10.289 1.681 1 70.69 95 SER A CA 1
ATOM 785 C C . SER A 1 95 ? 20.859 10.156 0.237 1 70.69 95 SER A C 1
ATOM 787 O O . SER A 1 95 ? 21.484 11.062 -0.303 1 70.69 95 SER A O 1
ATOM 789 N N . ARG A 1 96 ? 20.422 9.148 -0.32 1 68.62 96 ARG A N 1
ATOM 790 C CA . ARG A 1 96 ? 20.812 8.914 -1.705 1 68.62 96 ARG A CA 1
ATOM 791 C C . ARG A 1 96 ? 20.031 9.812 -2.656 1 68.62 96 ARG A C 1
ATOM 793 O O . ARG A 1 96 ? 20.578 10.312 -3.637 1 68.62 96 ARG A O 1
ATOM 800 N N . LEU A 1 97 ? 18.781 9.961 -2.311 1 68.38 97 LEU A N 1
ATOM 801 C CA . LEU A 1 97 ? 17.922 10.82 -3.123 1 68.38 97 LEU A CA 1
ATOM 802 C C . LEU A 1 97 ? 18.406 12.266 -3.066 1 68.38 97 LEU A C 1
ATOM 804 O O . LEU A 1 97 ? 18.375 12.977 -4.074 1 68.38 97 LEU A O 1
ATOM 808 N N . ASN A 1 98 ? 18.75 12.633 -1.958 1 66.44 98 ASN A N 1
ATOM 809 C CA . ASN A 1 98 ? 19.266 13.984 -1.802 1 66.44 98 ASN A CA 1
ATOM 810 C C . ASN A 1 98 ? 20.609 14.164 -2.52 1 66.44 98 ASN A C 1
ATOM 812 O O . ASN A 1 98 ? 20.859 15.219 -3.098 1 66.44 98 ASN A O 1
ATOM 816 N N . ALA A 1 99 ? 21.375 13.156 -2.49 1 64.81 99 ALA A N 1
ATOM 817 C CA . ALA A 1 99 ? 22.656 13.219 -3.188 1 64.81 99 ALA A CA 1
ATOM 818 C C . ALA A 1 99 ? 22.469 13.344 -4.695 1 64.81 99 ALA A C 1
ATOM 820 O O . ALA A 1 99 ? 23.141 14.125 -5.359 1 64.81 99 ALA A O 1
ATOM 821 N N . LYS A 1 100 ? 21.5 12.602 -5.043 1 65.56 100 LYS A N 1
ATOM 822 C CA . LYS A 1 100 ? 21.234 12.617 -6.477 1 65.56 100 LYS A CA 1
ATOM 823 C C . LYS A 1 100 ? 20.656 13.961 -6.914 1 65.56 100 LYS A C 1
ATOM 825 O O . LYS A 1 100 ? 21.031 14.484 -7.961 1 65.56 100 LYS A O 1
ATOM 830 N N . ASN A 1 101 ? 19.734 14.383 -6.059 1 64.5 101 ASN A N 1
ATOM 831 C CA . ASN A 1 101 ? 19.125 15.672 -6.367 1 64.5 101 ASN A CA 1
ATOM 832 C C . ASN A 1 101 ? 20.172 16.781 -6.391 1 64.5 101 ASN A C 1
ATOM 834 O O . ASN A 1 101 ? 20.109 17.703 -7.219 1 64.5 101 ASN A O 1
ATOM 838 N N . GLN A 1 102 ? 21.109 16.688 -5.59 1 65.56 102 GLN A N 1
ATOM 839 C CA . GLN A 1 102 ? 22.188 17.672 -5.555 1 65.56 102 GLN A CA 1
ATOM 840 C C . GLN A 1 102 ? 23.062 17.562 -6.797 1 65.56 102 GLN A C 1
ATOM 842 O O . GLN A 1 102 ? 23.484 18.578 -7.355 1 65.56 102 GLN A O 1
ATOM 847 N N . THR A 1 103 ? 23.25 16.359 -7.184 1 65.75 103 THR A N 1
ATOM 848 C CA . THR A 1 103 ? 24.078 16.141 -8.367 1 65.75 103 THR A CA 1
ATOM 849 C C . THR A 1 103 ? 23.344 16.609 -9.625 1 65.75 103 THR A C 1
ATOM 851 O O . THR A 1 103 ? 23.953 17.219 -10.516 1 65.75 103 THR A O 1
ATOM 854 N N . ASP A 1 104 ? 22.047 16.312 -9.648 1 64.69 104 ASP A N 1
ATOM 855 C CA . ASP A 1 104 ? 21.25 16.734 -10.797 1 64.69 104 ASP A CA 1
ATOM 856 C C . ASP A 1 104 ? 21.156 18.266 -10.867 1 64.69 104 ASP A C 1
ATOM 858 O O . ASP A 1 104 ? 21.219 18.844 -11.953 1 64.69 104 ASP A O 1
ATOM 862 N N . ASN A 1 105 ? 20.953 18.828 -9.711 1 61.88 105 ASN A N 1
ATOM 863 C CA . ASN A 1 105 ? 20.906 20.281 -9.648 1 61.88 105 ASN A CA 1
ATOM 864 C C . ASN A 1 105 ? 22.234 20.922 -10.023 1 61.88 105 ASN A C 1
ATOM 866 O O . ASN A 1 105 ? 22.281 21.953 -10.688 1 61.88 105 ASN A O 1
ATOM 870 N N . ALA A 1 106 ? 23.281 20.375 -9.68 1 65.5 106 ALA A N 1
ATOM 871 C CA . ALA A 1 106 ? 24.625 20.844 -10.031 1 65.5 106 ALA A CA 1
ATOM 872 C C . ALA A 1 106 ? 24.875 20.734 -11.531 1 65.5 106 ALA A C 1
ATOM 874 O O . ALA A 1 106 ? 25.438 21.656 -12.141 1 65.5 106 ALA A O 1
ATOM 875 N N . ARG A 1 107 ? 24.391 19.625 -12.031 1 68.25 107 ARG A N 1
ATOM 876 C CA . ARG A 1 107 ? 24.562 19.375 -13.461 1 68.25 107 ARG A CA 1
ATOM 877 C C . ARG A 1 107 ? 23.75 20.344 -14.289 1 68.25 107 ARG A C 1
ATOM 879 O O . ARG A 1 107 ? 24.203 20.828 -15.328 1 68.25 107 ARG A O 1
ATOM 886 N N . SER A 1 108 ? 22.516 20.422 -13.828 1 66.06 108 SER A N 1
ATOM 887 C CA . SER A 1 108 ? 21.625 21.344 -14.547 1 66.06 108 SER A CA 1
ATOM 888 C C . SER A 1 108 ? 22.156 22.766 -14.484 1 66.06 108 SER A C 1
ATOM 890 O O . SER A 1 108 ? 22.031 23.516 -15.453 1 66.06 108 SER A O 1
ATOM 892 N N . ALA A 1 109 ? 22.656 23.172 -13.406 1 67.06 109 ALA A N 1
ATOM 893 C CA . ALA A 1 109 ? 23.25 24.484 -13.234 1 67.06 109 ALA A CA 1
ATOM 894 C C . ALA A 1 109 ? 24.453 24.672 -14.148 1 67.06 109 ALA A C 1
ATOM 896 O O . ALA A 1 109 ? 24.656 25.75 -14.711 1 67.06 109 ALA A O 1
ATOM 897 N N . GLN A 1 110 ? 25.234 23.625 -14.266 1 67.25 110 GLN A N 1
ATOM 898 C CA . GLN A 1 110 ? 26.406 23.672 -15.125 1 67.25 110 GLN A CA 1
ATOM 899 C C . GLN A 1 110 ? 26.016 23.688 -16.594 1 67.25 110 GLN A C 1
ATOM 901 O O . GLN A 1 110 ? 26.719 24.266 -17.422 1 67.25 110 GLN A O 1
ATOM 906 N N . GLY A 1 111 ? 24.906 22.859 -16.844 1 58.41 111 GLY A N 1
ATOM 907 C CA . GLY A 1 111 ? 24.469 22.828 -18.219 1 58.41 111 GLY A CA 1
ATOM 908 C C . GLY A 1 111 ? 23.859 24.141 -18.688 1 58.41 111 GLY A C 1
ATOM 909 O O . GLY A 1 111 ? 23.625 24.344 -19.891 1 58.41 111 GLY A O 1
ATOM 910 N N . GLU A 1 112 ? 23.234 24.859 -17.875 1 56.69 112 GLU A N 1
ATOM 911 C CA . GLU A 1 112 ? 22.672 26.172 -18.188 1 56.69 112 GLU A CA 1
ATOM 912 C C . GLU A 1 112 ? 23.766 27.219 -18.344 1 56.69 112 GLU A C 1
ATOM 914 O O . GLU A 1 112 ? 23.484 28.359 -18.734 1 56.69 112 GLU A O 1
ATOM 919 N N . ARG A 1 113 ? 25.016 27 -18.141 1 42.84 113 ARG A N 1
ATOM 920 C 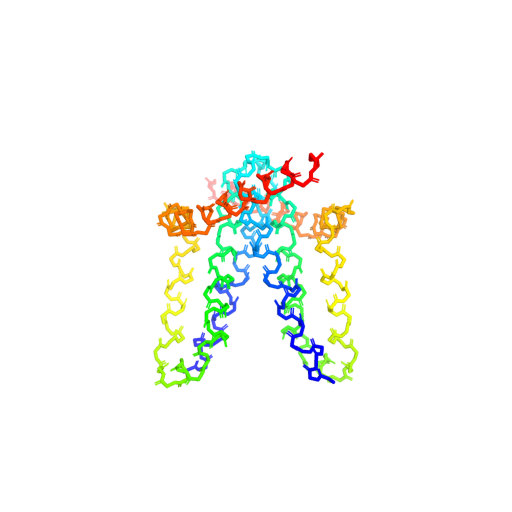CA . ARG A 1 113 ? 26.047 27.922 -18.562 1 42.84 113 ARG A CA 1
ATOM 921 C C . ARG A 1 113 ? 26.5 27.625 -20 1 42.84 113 ARG A C 1
ATOM 923 O O . ARG A 1 113 ? 26.562 26.469 -20.406 1 42.84 113 ARG A O 1
ATOM 930 N N . MET B 1 1 ? 0.927 -10.367 -23.047 1 47.72 1 MET B N 1
ATOM 931 C CA . MET B 1 1 ? 0.364 -10.508 -21.703 1 47.72 1 MET B CA 1
ATOM 932 C C . MET B 1 1 ? 1.451 -10.391 -20.641 1 47.72 1 MET B C 1
ATOM 934 O O . MET B 1 1 ? 1.269 -9.711 -19.625 1 47.72 1 MET B O 1
ATOM 938 N N . GLY B 1 2 ? 2.648 -10.82 -21.094 1 50.09 2 GLY B N 1
ATOM 939 C CA . GLY B 1 2 ? 3.803 -10.867 -20.203 1 50.09 2 GLY B CA 1
ATOM 940 C C . GLY B 1 2 ? 4.34 -9.492 -19.859 1 50.09 2 GLY B C 1
ATOM 941 O O . GLY B 1 2 ? 4.695 -9.234 -18.703 1 50.09 2 GLY B O 1
ATOM 942 N N . TYR B 1 3 ? 4.379 -8.672 -20.875 1 52.34 3 TYR B N 1
ATOM 943 C CA . TYR B 1 3 ? 4.953 -7.34 -20.688 1 52.34 3 TYR B CA 1
ATOM 944 C C . TYR B 1 3 ? 4.105 -6.516 -19.719 1 52.34 3 TYR B C 1
ATOM 946 O O . TYR B 1 3 ? 4.641 -5.809 -18.859 1 52.34 3 TYR B O 1
ATOM 954 N N . LEU B 1 4 ? 2.756 -6.562 -19.906 1 55.38 4 LEU B N 1
ATOM 955 C CA . LEU B 1 4 ? 1.834 -5.828 -19.031 1 55.38 4 LEU B CA 1
ATOM 956 C C . LEU B 1 4 ? 1.924 -6.324 -17.594 1 55.38 4 LEU B C 1
ATOM 958 O O . LEU B 1 4 ? 1.873 -5.531 -16.656 1 55.38 4 LEU B O 1
ATOM 962 N N . LEU B 1 5 ? 2.154 -7.531 -17.453 1 59.41 5 LEU B N 1
ATOM 963 C CA . LEU B 1 5 ? 2.273 -8.148 -16.125 1 59.41 5 LEU B CA 1
ATOM 964 C C . LEU B 1 5 ? 3.543 -7.688 -15.422 1 59.41 5 LEU B C 1
ATOM 966 O O . LEU B 1 5 ? 3.553 -7.523 -14.203 1 59.41 5 LEU B O 1
ATOM 970 N N . HIS B 1 6 ? 4.504 -7.434 -16.297 1 62.28 6 HIS B N 1
ATOM 971 C CA . HIS B 1 6 ? 5.77 -6.996 -15.727 1 62.28 6 HIS B CA 1
ATOM 972 C C . HIS B 1 6 ? 5.707 -5.531 -15.297 1 62.28 6 HIS B C 1
ATOM 974 O O . HIS B 1 6 ? 6.398 -5.121 -14.367 1 62.28 6 HIS B O 1
ATOM 980 N N . ARG B 1 7 ? 4.84 -4.816 -16.016 1 67.75 7 ARG B N 1
ATOM 981 C CA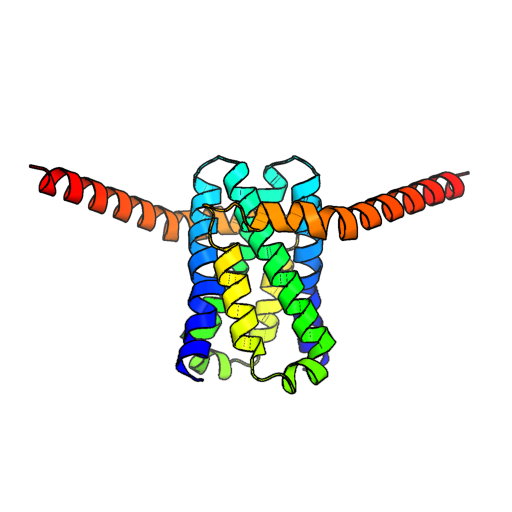 . ARG B 1 7 ? 4.766 -3.381 -15.773 1 67.75 7 ARG B CA 1
ATOM 982 C C . ARG B 1 7 ? 3.855 -3.07 -14.594 1 67.75 7 ARG B C 1
ATOM 984 O O . ARG B 1 7 ? 4.027 -2.051 -13.922 1 67.75 7 ARG B O 1
ATOM 991 N N . MET B 1 8 ? 3.1 -3.971 -14.203 1 77.38 8 MET B N 1
ATOM 992 C CA . MET B 1 8 ? 2.076 -3.754 -13.188 1 77.38 8 MET B CA 1
ATOM 993 C C . MET B 1 8 ? 2.713 -3.473 -11.828 1 77.38 8 MET B C 1
ATOM 995 O O . MET B 1 8 ? 2.424 -2.451 -11.203 1 77.38 8 MET B O 1
ATOM 999 N N . PRO B 1 9 ? 3.775 -4.113 -11.586 1 78.38 9 PRO B N 1
ATOM 1000 C CA . PRO B 1 9 ? 4.352 -3.836 -10.266 1 78.38 9 PRO B CA 1
ATOM 1001 C C . PRO B 1 9 ? 5.125 -2.52 -10.227 1 78.38 9 PRO B C 1
ATOM 1003 O O . PRO B 1 9 ? 5.223 -1.889 -9.172 1 78.38 9 PRO B O 1
ATOM 1006 N N . VAL B 1 10 ? 5.578 -2.131 -11.359 1 84.5 10 VAL B N 1
ATOM 1007 C CA . VAL B 1 10 ? 6.352 -0.894 -11.391 1 84.5 10 VAL B CA 1
ATOM 1008 C C . VAL B 1 10 ? 5.43 0.298 -11.141 1 84.5 10 VAL B C 1
ATOM 1010 O O . VAL B 1 10 ? 5.715 1.138 -10.281 1 84.5 10 VAL B O 1
ATOM 1013 N N . VAL B 1 11 ? 4.375 0.324 -11.812 1 86.88 11 VAL B N 1
ATOM 1014 C CA . VAL B 1 11 ? 3.459 1.458 -11.734 1 86.88 11 VAL B CA 1
ATOM 1015 C C . VAL B 1 11 ? 2.662 1.394 -10.438 1 86.88 11 VAL B C 1
ATOM 1017 O O . VAL B 1 11 ? 2.379 2.426 -9.82 1 86.88 11 VAL B O 1
ATOM 1020 N N . SER B 1 12 ? 2.379 0.218 -9.992 1 90.88 12 SER B N 1
ATOM 1021 C CA . SER B 1 12 ? 1.454 0.084 -8.867 1 90.88 12 SER B CA 1
ATOM 1022 C C . SER B 1 12 ? 2.203 0.027 -7.543 1 90.88 12 SER B C 1
ATOM 1024 O O . SER B 1 12 ? 1.615 0.258 -6.484 1 90.88 12 SER B O 1
ATOM 1026 N N . LEU B 1 13 ? 3.486 -0.215 -7.637 1 92.5 13 LEU B N 1
ATOM 1027 C CA . LEU B 1 13 ? 4.203 -0.423 -6.383 1 92.5 13 LEU B CA 1
ATOM 1028 C C . LEU B 1 13 ? 5.453 0.448 -6.324 1 92.5 13 LEU B C 1
ATOM 1030 O O . LEU B 1 13 ? 5.602 1.264 -5.41 1 92.5 13 LEU B O 1
ATOM 1034 N N . ALA B 1 14 ? 6.293 0.39 -7.309 1 91.81 14 ALA B N 1
ATOM 1035 C CA . ALA B 1 14 ? 7.598 1.048 -7.246 1 91.81 14 ALA B CA 1
ATOM 1036 C C . ALA B 1 14 ? 7.445 2.566 -7.254 1 91.81 14 ALA B C 1
ATOM 1038 O O . ALA B 1 14 ? 8.031 3.26 -6.418 1 91.81 14 ALA B O 1
ATOM 1039 N N . TYR B 1 15 ? 6.672 3.021 -8.117 1 91.31 15 TYR B N 1
ATOM 1040 C CA . TYR B 1 15 ? 6.5 4.465 -8.227 1 91.31 15 TYR B CA 1
ATOM 1041 C C . TYR B 1 15 ? 5.816 5.023 -6.98 1 91.31 15 TYR B C 1
ATOM 1043 O O . TYR B 1 15 ? 6.309 5.973 -6.367 1 91.31 15 TYR B O 1
ATOM 1051 N N . PRO B 1 16 ? 4.688 4.465 -6.633 1 92.94 16 PRO B N 1
ATOM 1052 C CA . PRO B 1 16 ? 4.051 4.969 -5.414 1 92.94 16 PRO B CA 1
ATOM 1053 C C . PRO B 1 16 ? 4.961 4.875 -4.191 1 92.94 16 PRO B C 1
ATOM 1055 O O . PRO B 1 16 ? 4.875 5.711 -3.289 1 92.94 16 PRO B O 1
ATOM 1058 N N . LEU B 1 17 ? 5.738 3.889 -4.141 1 93 17 LEU B N 1
ATOM 1059 C CA . LEU B 1 17 ? 6.699 3.754 -3.053 1 93 17 LEU B CA 1
ATOM 1060 C C . LEU B 1 17 ? 7.66 4.938 -3.025 1 93 17 LEU B C 1
ATOM 1062 O O . LEU B 1 17 ? 7.824 5.586 -1.988 1 93 17 LEU B O 1
ATOM 1066 N N . TYR B 1 18 ? 8.195 5.195 -4.098 1 91.5 18 TYR B N 1
ATOM 1067 C CA . TYR B 1 18 ? 9.125 6.309 -4.234 1 91.5 18 TYR B CA 1
ATOM 1068 C C . TYR B 1 18 ? 8.445 7.633 -3.914 1 91.5 18 TYR B C 1
ATOM 1070 O O . TYR B 1 18 ? 8.984 8.453 -3.166 1 91.5 18 TYR B O 1
ATOM 1078 N N . ALA B 1 19 ? 7.348 7.879 -4.43 1 90.69 19 ALA B N 1
ATOM 1079 C CA . ALA B 1 19 ? 6.59 9.109 -4.215 1 90.69 19 ALA B CA 1
ATOM 1080 C C . ALA B 1 19 ? 6.172 9.25 -2.752 1 90.69 19 ALA B C 1
ATOM 1082 O O . ALA B 1 19 ? 6.117 10.359 -2.219 1 90.69 19 ALA B O 1
ATOM 1083 N N . SER B 1 20 ? 5.883 8.164 -2.068 1 92.06 20 SER B N 1
ATOM 1084 C CA . SER B 1 20 ? 5.508 8.188 -0.658 1 92.06 20 SER B CA 1
ATOM 1085 C C . SER B 1 20 ? 6.688 8.602 0.22 1 92.06 20 SER B C 1
ATOM 1087 O O . SER B 1 20 ? 6.512 9.32 1.204 1 92.06 20 SER B O 1
ATOM 1089 N N . ILE B 1 21 ? 7.852 8.148 -0.145 1 90.12 21 ILE B N 1
ATOM 1090 C CA . ILE B 1 21 ? 9.055 8.531 0.588 1 90.12 21 ILE B CA 1
ATOM 1091 C C . ILE B 1 21 ? 9.266 10.039 0.468 1 90.12 21 ILE B C 1
ATOM 1093 O O . ILE B 1 21 ? 9.508 10.727 1.467 1 90.12 21 ILE B O 1
ATOM 1097 N N . LYS B 1 22 ? 9.102 10.523 -0.706 1 89.19 22 LYS B N 1
ATOM 1098 C CA . LYS B 1 22 ? 9.25 11.961 -0.932 1 89.19 22 LYS B CA 1
ATOM 1099 C C . LYS B 1 22 ? 8.195 12.742 -0.159 1 89.19 22 LYS B C 1
ATOM 1101 O O . LYS B 1 22 ? 8.477 13.828 0.36 1 89.19 22 LYS B O 1
ATOM 1106 N N . ALA B 1 23 ? 7.004 12.242 -0.094 1 88.44 23 ALA B N 1
ATOM 1107 C CA . ALA B 1 23 ? 5.902 12.906 0.604 1 88.44 23 ALA B CA 1
ATOM 1108 C C . ALA B 1 23 ? 6.199 13.031 2.096 1 88.44 23 ALA B C 1
ATOM 1110 O O . ALA B 1 23 ? 5.969 14.086 2.693 1 88.44 23 ALA B O 1
ATOM 1111 N N . ILE B 1 24 ? 6.738 12.016 2.68 1 87 24 ILE B N 1
ATOM 1112 C CA . ILE B 1 24 ? 7.051 12.031 4.105 1 87 24 ILE B CA 1
ATOM 1113 C C . ILE B 1 24 ? 8.133 13.078 4.383 1 87 24 ILE B C 1
ATOM 1115 O O . ILE B 1 24 ? 8.094 13.75 5.41 1 87 24 ILE B O 1
ATOM 1119 N N . GLU B 1 25 ? 8.992 13.203 3.396 1 87.19 25 GLU B N 1
ATOM 1120 C CA . GLU B 1 25 ? 10.133 14.102 3.584 1 87.19 25 GLU B CA 1
ATOM 1121 C C . GLU B 1 25 ? 9.75 15.547 3.316 1 87.19 25 GLU B C 1
ATOM 1123 O O . GLU B 1 25 ? 10.406 16.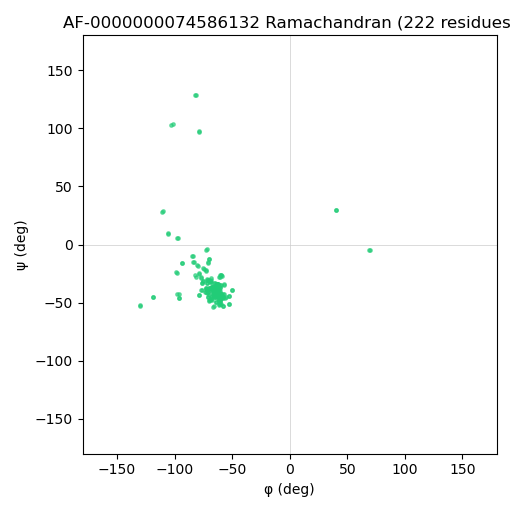469 3.805 1 87.19 25 GLU B O 1
ATOM 1128 N N . SER B 1 26 ? 8.766 15.875 2.516 1 84.94 26 SER B N 1
ATOM 1129 C CA . SER B 1 26 ? 8.359 17.234 2.158 1 84.94 26 SER B CA 1
ATOM 1130 C C . SER B 1 26 ? 7.711 17.953 3.34 1 84.94 26 SER B C 1
ATOM 1132 O O . SER B 1 26 ? 7.621 19.172 3.357 1 84.94 26 SER B O 1
ATOM 1134 N N . LYS B 1 27 ? 7.332 17.609 4.352 1 79.69 27 LYS B N 1
ATOM 1135 C CA . LYS B 1 27 ? 6.699 18.156 5.551 1 79.69 27 LYS B CA 1
ATOM 1136 C C . LYS B 1 27 ? 5.262 18.578 5.27 1 79.69 27 LYS B C 1
ATOM 1138 O O . LYS B 1 27 ? 4.523 18.938 6.188 1 79.69 27 LYS B O 1
ATOM 1143 N N . SER B 1 28 ? 4.758 18.531 4.059 1 85.62 28 SER B N 1
ATOM 1144 C CA . SER B 1 28 ? 3.373 18.859 3.727 1 85.62 28 SER B CA 1
ATOM 1145 C C . SER B 1 28 ? 2.445 17.672 3.996 1 85.62 28 SER B C 1
ATOM 1147 O O . SER B 1 28 ? 2.674 16.578 3.496 1 85.62 28 SER B O 1
ATOM 1149 N N . PRO B 1 29 ? 1.453 17.953 4.688 1 86.44 29 PRO B N 1
ATOM 1150 C CA . PRO B 1 29 ? 0.512 16.859 4.973 1 86.44 29 PRO B CA 1
ATOM 1151 C C . PRO B 1 29 ? -0.352 16.5 3.768 1 86.44 29 PRO B C 1
ATOM 1153 O O . PRO B 1 29 ? -0.895 15.391 3.703 1 86.44 29 PRO B O 1
ATOM 1156 N N . VAL B 1 30 ? -0.435 17.453 2.846 1 84.06 30 VAL B N 1
ATOM 1157 C CA . VAL B 1 30 ? -1.308 17.266 1.692 1 84.06 30 VAL B CA 1
ATOM 1158 C C . VAL B 1 30 ? -0.776 16.125 0.826 1 84.06 30 VAL B C 1
ATOM 1160 O O . VAL B 1 30 ? -1.543 15.266 0.372 1 84.06 30 VAL B O 1
ATOM 1163 N N . ASP B 1 31 ? 0.481 16.094 0.621 1 88.06 31 ASP B N 1
ATOM 1164 C CA . ASP B 1 31 ? 1.069 15.047 -0.211 1 88.06 31 ASP B CA 1
ATOM 1165 C C . ASP B 1 31 ? 1.054 13.695 0.507 1 88.06 31 ASP B C 1
ATOM 1167 O O . ASP B 1 31 ? 0.871 12.656 -0.124 1 88.06 31 ASP B O 1
ATOM 1171 N N . ASP B 1 32 ? 1.197 13.711 1.844 1 88.56 32 ASP B N 1
ATOM 1172 C CA . ASP B 1 32 ? 1.051 12.477 2.605 1 88.56 32 ASP B CA 1
ATOM 1173 C C . ASP B 1 32 ? -0.327 11.852 2.385 1 88.56 32 ASP B C 1
ATOM 1175 O O . ASP B 1 32 ? -0.442 10.648 2.166 1 88.56 32 ASP B O 1
ATOM 1179 N N . GLN B 1 33 ? -1.313 12.711 2.463 1 87.44 33 GLN B N 1
ATOM 1180 C CA . GLN B 1 33 ? -2.686 12.234 2.322 1 87.44 33 GLN B CA 1
ATOM 1181 C C . GLN B 1 33 ? -2.938 11.688 0.92 1 87.44 33 GLN B C 1
ATOM 1183 O O . GLN B 1 33 ? -3.672 10.711 0.751 1 87.44 33 GLN B O 1
ATOM 1188 N N . GLN B 1 34 ? -2.34 12.32 -0.033 1 87.81 34 GLN B N 1
ATOM 1189 C CA . GLN B 1 34 ? -2.488 11.867 -1.411 1 87.81 34 GLN B CA 1
ATOM 1190 C C . GLN B 1 34 ? -2.021 10.422 -1.567 1 87.81 34 GLN B C 1
ATOM 1192 O O . GLN B 1 34 ? -2.744 9.586 -2.111 1 87.81 34 GLN B O 1
ATOM 1197 N N . TRP B 1 35 ? -0.873 10.18 -1.148 1 92.06 35 TRP B N 1
ATOM 1198 C CA . TRP B 1 35 ? -0.294 8.859 -1.375 1 92.06 35 TRP B CA 1
ATOM 1199 C C . TRP B 1 35 ? -0.905 7.832 -0.431 1 92.06 35 TRP B C 1
ATOM 1201 O O . TRP B 1 35 ? -1.056 6.66 -0.793 1 92.06 35 TRP B O 1
ATOM 1211 N N . LEU B 1 36 ? -1.271 8.273 0.719 1 92.19 36 LEU B N 1
ATOM 1212 C CA . LEU B 1 36 ? -2.02 7.371 1.593 1 92.19 36 LEU B CA 1
ATOM 1213 C C . LEU B 1 36 ? -3.346 6.977 0.956 1 92.19 36 LEU B C 1
ATOM 1215 O O . LEU B 1 36 ? -3.75 5.812 1.026 1 92.19 36 LEU B O 1
ATOM 1219 N N . THR B 1 37 ? -3.994 7.922 0.385 1 91.88 37 THR B N 1
ATOM 1220 C CA . THR B 1 37 ? -5.254 7.656 -0.299 1 91.88 37 THR B CA 1
ATOM 1221 C C . THR B 1 37 ? -5.051 6.672 -1.447 1 91.88 37 THR B C 1
ATOM 1223 O O . THR B 1 37 ? -5.883 5.789 -1.671 1 91.88 37 THR B O 1
ATOM 1226 N N . TYR B 1 38 ? -4.004 6.852 -2.189 1 92.5 38 TYR B N 1
ATOM 1227 C CA . TYR B 1 38 ? -3.68 5.895 -3.238 1 92.5 38 TYR B CA 1
ATOM 1228 C C . TYR B 1 38 ? -3.627 4.473 -2.686 1 92.5 38 TYR B C 1
ATOM 1230 O O . TYR B 1 38 ? -4.223 3.557 -3.256 1 92.5 38 TYR B O 1
ATOM 1238 N N . TRP B 1 39 ? -2.871 4.297 -1.602 1 93.81 39 TRP B N 1
ATOM 1239 C CA . TRP B 1 39 ? -2.713 2.975 -1.002 1 93.81 39 TRP B CA 1
ATOM 1240 C C . TRP B 1 39 ? -4.059 2.42 -0.544 1 93.81 39 TRP B C 1
ATOM 1242 O O . TRP B 1 39 ? -4.305 1.215 -0.637 1 93.81 39 TRP B O 1
ATOM 1252 N N . ILE B 1 40 ? -4.926 3.25 -0.039 1 93.25 40 ILE B N 1
ATOM 1253 C CA . ILE B 1 40 ? -6.266 2.85 0.376 1 93.25 40 ILE B CA 1
ATOM 1254 C C . ILE B 1 40 ? -7.043 2.32 -0.827 1 93.25 40 ILE B C 1
ATOM 1256 O O . ILE B 1 40 ? -7.59 1.218 -0.784 1 93.25 40 ILE B O 1
ATOM 1260 N N . LEU B 1 41 ? -7.066 3.07 -1.857 1 92.25 41 LEU B N 1
ATOM 1261 C CA . LEU B 1 41 ? -7.84 2.711 -3.043 1 92.25 41 LEU B CA 1
ATOM 1262 C C . LEU B 1 41 ? -7.273 1.455 -3.697 1 92.25 41 LEU B C 1
ATOM 1264 O O . LEU B 1 41 ? -8.031 0.585 -4.137 1 92.25 41 LEU B O 1
ATOM 1268 N N . TYR B 1 42 ? -5.992 1.429 -3.779 1 93.62 42 TYR B N 1
ATOM 1269 C CA . TYR B 1 42 ? -5.352 0.236 -4.32 1 93.62 42 TYR B CA 1
ATOM 1270 C C . TYR B 1 42 ? -5.695 -0.994 -3.49 1 93.62 42 TYR B C 1
ATOM 1272 O O . TYR B 1 42 ? -5.926 -2.076 -4.035 1 93.62 42 TYR B O 1
ATOM 1280 N N . SER B 1 43 ? -5.676 -0.825 -2.166 1 93.5 43 SER B N 1
ATOM 1281 C CA . SER B 1 43 ? -6.051 -1.915 -1.271 1 93.5 43 SER B CA 1
ATOM 1282 C C . SER B 1 43 ? -7.492 -2.354 -1.507 1 93.5 43 SER B C 1
ATOM 1284 O O . SER B 1 43 ? -7.793 -3.549 -1.486 1 93.5 43 SER B O 1
ATOM 1286 N N . LEU B 1 44 ? -8.391 -1.428 -1.686 1 91.69 44 LEU B N 1
ATOM 1287 C CA . LEU B 1 44 ? -9.789 -1.73 -1.941 1 91.69 44 LEU B CA 1
ATOM 1288 C C . LEU B 1 44 ? -9.953 -2.508 -3.244 1 91.69 44 LEU B C 1
ATOM 1290 O O . LEU B 1 44 ? -10.719 -3.471 -3.309 1 91.69 44 LEU B O 1
ATOM 1294 N N . ILE B 1 45 ? -9.289 -2.068 -4.27 1 90.56 45 ILE B N 1
ATOM 1295 C CA . ILE B 1 45 ? -9.305 -2.762 -5.551 1 90.56 45 ILE B CA 1
ATOM 1296 C C . ILE B 1 45 ? -8.797 -4.188 -5.375 1 90.56 45 ILE B C 1
ATOM 1298 O O . ILE B 1 45 ? -9.391 -5.137 -5.898 1 90.56 45 ILE B O 1
ATOM 1302 N N . THR B 1 46 ? -7.66 -4.348 -4.629 1 90.31 46 THR B N 1
ATOM 1303 C CA . THR B 1 46 ? -7.059 -5.66 -4.402 1 90.31 46 THR B CA 1
ATOM 1304 C C . THR B 1 46 ? -8.008 -6.559 -3.613 1 90.31 46 THR B C 1
ATOM 1306 O O . THR B 1 46 ? -8.156 -7.742 -3.932 1 90.31 46 THR B O 1
ATOM 1309 N N . LEU B 1 47 ? -8.609 -6.027 -2.6 1 88.94 47 LEU B N 1
ATOM 1310 C CA . LEU B 1 47 ? -9.578 -6.789 -1.814 1 88.94 47 LEU B CA 1
ATOM 1311 C C . LEU B 1 47 ? -10.758 -7.23 -2.678 1 88.94 47 LEU B C 1
ATOM 1313 O O . LEU B 1 47 ? -11.211 -8.367 -2.576 1 88.94 47 LEU B O 1
ATOM 1317 N N . PHE B 1 48 ? -11.242 -6.312 -3.459 1 89.44 48 PHE B N 1
ATOM 1318 C CA . PHE B 1 48 ? -12.305 -6.633 -4.402 1 89.44 48 PHE B CA 1
ATOM 1319 C C . PHE B 1 48 ? -11.891 -7.773 -5.324 1 89.44 48 PHE B C 1
ATOM 1321 O O . PHE B 1 48 ? -12.672 -8.695 -5.566 1 89.44 48 PHE B O 1
ATOM 1328 N N . GLU B 1 49 ? -10.719 -7.691 -5.836 1 87.94 49 GLU B N 1
ATOM 1329 C CA . GLU B 1 49 ? -10.18 -8.727 -6.715 1 87.94 49 GLU B CA 1
ATOM 1330 C C . GLU B 1 49 ? -10.125 -10.078 -6.008 1 87.94 49 GLU B C 1
ATOM 1332 O O . GLU B 1 49 ? -10.422 -11.117 -6.605 1 87.94 49 GLU B O 1
ATOM 1337 N N . PHE B 1 50 ? -9.672 -10.086 -4.758 1 85.69 50 PHE B N 1
ATOM 1338 C CA . PHE B 1 50 ? -9.594 -11.32 -3.986 1 85.69 50 PHE B CA 1
ATOM 1339 C C . PHE B 1 50 ? -10.984 -11.883 -3.729 1 85.69 50 PHE B C 1
ATOM 1341 O O . PHE B 1 50 ? -11.188 -13.094 -3.799 1 85.69 50 PHE B O 1
ATOM 1348 N N . THR B 1 51 ? -11.945 -11.094 -3.428 1 88.81 51 THR B N 1
ATOM 1349 C CA . THR B 1 51 ? -13.305 -11.5 -3.098 1 88.81 51 THR B CA 1
ATOM 1350 C C . THR B 1 51 ? -14.023 -12.047 -4.328 1 88.81 51 THR B C 1
ATOM 1352 O O . THR B 1 51 ? -14.773 -13.016 -4.238 1 88.81 51 THR B O 1
ATOM 1355 N N . PHE B 1 52 ? -13.789 -11.469 -5.477 1 90 52 PHE B N 1
ATOM 1356 C CA . PHE B 1 52 ? -14.484 -11.852 -6.699 1 90 52 PHE B CA 1
ATOM 1357 C C . PHE B 1 52 ? -13.547 -12.555 -7.664 1 90 52 PHE B C 1
ATOM 1359 O O . PHE B 1 52 ? -13.695 -12.438 -8.883 1 90 52 PHE B O 1
ATOM 1366 N N . ALA B 1 53 ? -12.57 -13.195 -7.145 1 86.56 53 ALA B N 1
ATOM 1367 C CA . ALA B 1 53 ? -11.531 -13.844 -7.945 1 86.56 53 ALA B CA 1
ATOM 1368 C C . ALA B 1 53 ? -12.141 -14.766 -8.992 1 86.56 53 ALA B C 1
ATOM 1370 O O . ALA B 1 53 ? -11.711 -14.781 -10.148 1 86.56 53 ALA B O 1
ATOM 1371 N N . ALA B 1 54 ? -13.148 -15.586 -8.664 1 87.12 54 ALA B N 1
ATOM 1372 C CA . ALA B 1 54 ? -13.789 -16.531 -9.57 1 87.12 54 ALA B CA 1
ATOM 1373 C C . ALA B 1 54 ? -14.422 -15.82 -10.758 1 87.12 54 ALA B C 1
ATOM 1375 O O . ALA B 1 54 ? -14.328 -16.281 -11.898 1 87.12 54 ALA B 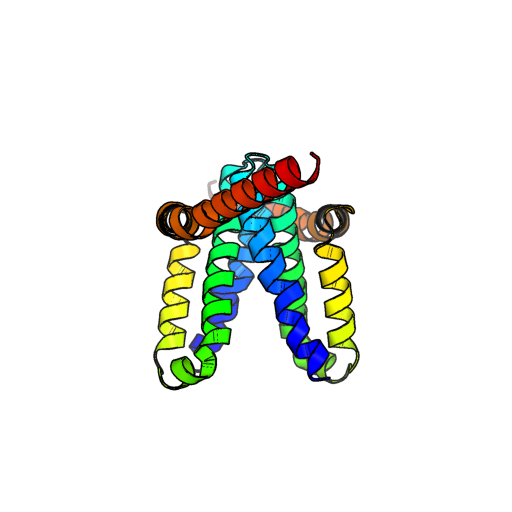O 1
ATOM 1376 N N . LEU B 1 55 ? -15.055 -14.695 -10.438 1 87.94 55 LEU B N 1
ATOM 1377 C CA . LEU B 1 55 ? -15.711 -13.906 -11.477 1 87.94 55 LEU B CA 1
ATOM 1378 C C . LEU B 1 55 ? -14.68 -13.18 -12.336 1 87.94 55 LEU B C 1
ATOM 1380 O O . LEU B 1 55 ? -14.805 -13.125 -13.555 1 87.94 55 LEU B O 1
ATOM 1384 N N . ILE B 1 56 ? -13.68 -12.664 -11.734 1 87.25 56 ILE B N 1
ATOM 1385 C CA . ILE B 1 56 ? -12.672 -11.828 -12.391 1 87.25 56 ILE B CA 1
ATOM 1386 C C . ILE B 1 56 ? -11.82 -12.695 -13.32 1 87.25 56 ILE B C 1
ATOM 1388 O O . ILE B 1 56 ? -11.398 -12.234 -14.383 1 87.25 56 ILE B O 1
ATOM 1392 N N . GLU B 1 57 ? -11.656 -13.914 -12.961 1 86.38 57 GLU B N 1
ATOM 1393 C CA . GLU B 1 57 ? -10.867 -14.828 -13.789 1 86.38 57 GLU B CA 1
ATOM 1394 C C . GLU B 1 57 ? -11.469 -14.977 -15.18 1 86.38 57 GLU B C 1
ATOM 1396 O O . GLU B 1 57 ? -10.758 -15.273 -16.141 1 86.38 57 GLU B O 1
ATOM 1401 N N . TRP B 1 58 ? -12.766 -14.773 -15.312 1 87.94 58 TRP B N 1
ATOM 1402 C CA . TRP B 1 58 ? -13.453 -14.898 -16.594 1 87.94 58 TRP B CA 1
ATOM 1403 C C . TRP B 1 58 ? -13.336 -13.617 -17.406 1 87.94 58 TRP B C 1
ATOM 1405 O O . TRP B 1 58 ? -13.672 -13.586 -18.594 1 87.94 58 TRP B O 1
ATOM 1415 N N . ILE B 1 59 ? -12.859 -12.562 -16.844 1 86.44 59 ILE B N 1
ATOM 1416 C CA . ILE B 1 59 ? -12.734 -11.273 -17.5 1 86.44 59 ILE B CA 1
ATOM 1417 C C . ILE B 1 59 ? -11.281 -11.039 -17.906 1 86.44 59 ILE B C 1
ATOM 1419 O O . ILE B 1 59 ? -10.445 -10.672 -17.078 1 86.44 59 ILE B O 1
ATOM 1423 N N . PRO B 1 60 ? -10.969 -11.211 -19.203 1 84.06 60 PRO B N 1
ATOM 1424 C CA . PRO B 1 60 ? -9.586 -11.094 -19.656 1 84.06 60 PRO B CA 1
ATOM 1425 C C . PRO B 1 60 ? -9.078 -9.648 -19.625 1 84.06 60 PRO B C 1
ATOM 1427 O O . PRO B 1 60 ? -7.863 -9.422 -19.547 1 84.06 60 PRO B O 1
ATOM 1430 N N . ILE B 1 61 ? -9.883 -8.719 -19.516 1 87.56 61 ILE B N 1
ATOM 1431 C CA . ILE B 1 61 ? -9.445 -7.328 -19.609 1 87.56 61 ILE B CA 1
ATOM 1432 C C . ILE B 1 61 ? -9.25 -6.762 -18.203 1 87.56 61 ILE B C 1
ATOM 1434 O O . ILE B 1 61 ? -8.906 -5.586 -18.047 1 87.56 61 ILE B O 1
ATOM 1438 N N . TRP B 1 62 ? -9.367 -7.504 -17.203 1 86.75 62 TRP B N 1
ATOM 1439 C CA . TRP B 1 62 ? -9.289 -7.027 -15.828 1 86.75 62 TRP B CA 1
ATOM 1440 C C . TRP B 1 62 ? -7.926 -6.41 -15.539 1 86.75 62 TRP B C 1
ATOM 1442 O O . TRP B 1 62 ? -7.832 -5.352 -14.914 1 86.75 62 TRP B O 1
ATOM 1452 N N . SER B 1 63 ? -6.922 -7.105 -16.031 1 83.38 63 SER B N 1
ATOM 1453 C CA . SER B 1 63 ? -5.574 -6.609 -15.766 1 83.38 63 SER B CA 1
ATOM 1454 C C . SER B 1 63 ? -5.363 -5.23 -16.375 1 83.38 63 SER B C 1
ATOM 1456 O O . SER B 1 63 ? -4.676 -4.387 -15.805 1 83.38 63 SER B O 1
ATOM 1458 N N . TYR B 1 64 ? -5.977 -5.059 -17.469 1 86.81 64 TYR B N 1
ATOM 1459 C CA . TYR B 1 64 ? -5.883 -3.764 -18.125 1 86.81 64 TYR B CA 1
ATOM 1460 C C . TYR B 1 64 ? -6.664 -2.703 -17.359 1 86.81 64 TYR B C 1
ATOM 1462 O O . TYR B 1 64 ? -6.195 -1.572 -17.203 1 86.81 64 TYR B O 1
ATOM 1470 N N . ALA B 1 65 ? -7.82 -3.043 -16.969 1 88.69 65 ALA B N 1
ATOM 1471 C CA . ALA B 1 65 ? -8.648 -2.121 -16.203 1 88.69 65 ALA B CA 1
ATOM 1472 C C . ALA B 1 65 ? -7.941 -1.697 -14.914 1 88.69 65 ALA B C 1
ATOM 1474 O O . ALA B 1 65 ? -7.922 -0.513 -14.57 1 88.69 65 ALA B O 1
ATOM 1475 N N . LYS B 1 66 ? -7.363 -2.646 -14.273 1 89.44 66 LYS B N 1
ATOM 1476 C CA . LYS B 1 66 ? -6.633 -2.361 -13.047 1 89.44 66 LYS B CA 1
ATOM 1477 C C . LYS B 1 66 ? -5.453 -1.428 -13.312 1 89.44 66 LYS B C 1
ATOM 1479 O O . LYS B 1 66 ? -5.168 -0.538 -12.508 1 89.44 66 LYS B O 1
ATOM 1484 N N . LEU B 1 67 ? -4.832 -1.625 -14.383 1 87.69 67 LEU B N 1
ATOM 1485 C CA . LEU B 1 67 ? -3.699 -0.782 -14.75 1 87.69 67 LEU B CA 1
ATOM 1486 C C . LEU B 1 67 ? -4.148 0.656 -14.992 1 87.69 67 LEU B C 1
ATOM 1488 O O . LEU B 1 67 ? -3.506 1.599 -14.531 1 87.69 67 LEU B O 1
ATOM 1492 N N . ILE B 1 68 ? -5.156 0.808 -15.672 1 87.94 68 ILE B N 1
ATOM 1493 C CA . ILE B 1 68 ? -5.688 2.135 -15.961 1 87.94 68 ILE B CA 1
ATOM 1494 C C . ILE B 1 68 ? -6.07 2.836 -14.656 1 87.94 68 ILE B C 1
ATOM 1496 O O . ILE B 1 68 ? -5.754 4.012 -14.469 1 87.94 68 ILE B O 1
ATOM 1500 N N . ALA B 1 69 ? -6.766 2.109 -13.836 1 87.38 69 ALA B N 1
ATOM 1501 C CA . ALA B 1 69 ? -7.152 2.658 -12.539 1 87.38 69 ALA B CA 1
ATOM 1502 C C . ALA B 1 69 ? -5.926 3.094 -11.742 1 87.38 69 ALA B C 1
ATOM 1504 O O . ALA B 1 69 ? -5.906 4.184 -11.172 1 87.38 69 ALA B O 1
ATOM 1505 N N . THR B 1 70 ? -4.891 2.279 -11.773 1 88.56 70 THR B N 1
ATOM 1506 C CA . THR B 1 70 ? -3.668 2.57 -11.031 1 88.56 70 THR B CA 1
ATOM 1507 C C . THR B 1 70 ? -2.977 3.807 -11.602 1 88.56 70 THR B C 1
ATOM 1509 O O . THR B 1 70 ? -2.506 4.66 -10.844 1 88.56 70 THR B O 1
ATOM 1512 N N . CYS B 1 71 ? -2.988 3.926 -12.883 1 86.62 71 CYS B N 1
ATOM 1513 C CA . CYS B 1 71 ? -2.385 5.09 -13.523 1 86.62 71 CYS B CA 1
ATOM 1514 C C . CYS B 1 71 ? -3.121 6.367 -13.141 1 86.62 71 CYS B C 1
ATOM 1516 O O . CYS B 1 71 ? -2.494 7.398 -12.898 1 86.62 71 CYS B O 1
ATOM 1518 N N . TRP B 1 72 ? -4.363 6.25 -13.125 1 86.06 72 TRP B N 1
ATOM 1519 C CA . TRP B 1 72 ? -5.191 7.387 -12.742 1 86.06 72 TRP B CA 1
ATOM 1520 C C . TRP B 1 72 ? -4.922 7.797 -11.297 1 86.06 72 TRP B C 1
ATOM 1522 O O . TRP B 1 72 ? -4.863 8.984 -10.984 1 86.06 72 TRP B O 1
ATOM 1532 N N . LEU B 1 73 ? -4.766 6.938 -10.445 1 87.5 73 LEU B N 1
ATOM 1533 C CA . LEU B 1 73 ? -4.578 7.184 -9.023 1 87.5 73 LEU B CA 1
ATOM 1534 C C . LEU B 1 73 ? -3.197 7.773 -8.75 1 87.5 73 LEU B C 1
ATOM 1536 O O . LEU B 1 73 ? -3.021 8.539 -7.797 1 87.5 73 LEU B O 1
ATOM 1540 N N . VAL B 1 74 ? -2.217 7.406 -9.586 1 84.94 74 VAL B N 1
ATOM 1541 C CA . VAL B 1 74 ? -0.835 7.816 -9.367 1 84.94 74 VAL B CA 1
ATOM 1542 C C . VAL B 1 74 ? -0.642 9.25 -9.852 1 84.94 74 VAL B C 1
ATOM 1544 O O . VAL B 1 74 ? 0.267 9.953 -9.398 1 84.94 74 VAL B O 1
ATOM 1547 N N . MET B 1 75 ? -1.466 9.727 -10.625 1 76.62 75 MET B N 1
ATOM 1548 C CA . MET B 1 75 ? -1.308 11.07 -11.172 1 76.62 75 MET B CA 1
ATOM 1549 C C . MET B 1 75 ? -1.723 12.133 -10.156 1 76.62 75 MET B C 1
ATOM 1551 O O . MET B 1 75 ? -2.914 12.32 -9.898 1 76.62 75 MET B O 1
ATOM 1555 N N . PRO B 1 76 ? -0.743 12.703 -9.453 1 63.59 76 PRO B N 1
ATOM 1556 C CA . PRO B 1 76 ? -1.021 13.734 -8.453 1 63.59 76 PRO B CA 1
ATOM 1557 C C . PRO B 1 76 ? -1.668 14.977 -9.047 1 63.59 76 PRO B C 1
ATOM 1559 O O . PRO B 1 76 ? -2.357 15.719 -8.344 1 63.59 76 PRO B O 1
ATOM 1562 N N . TYR B 1 77 ? -1.333 15.148 -10.297 1 60.78 77 TYR B N 1
ATOM 1563 C CA . TYR B 1 77 ? -1.826 16.359 -10.93 1 60.78 77 TYR B CA 1
ATOM 1564 C C . TYR B 1 77 ? -3.35 16.422 -10.898 1 60.78 77 TYR B C 1
ATOM 1566 O O . TYR B 1 77 ? -3.939 17.484 -10.75 1 60.78 77 TYR B O 1
ATOM 1574 N N . PHE B 1 78 ? -3.914 15.305 -10.852 1 60.94 78 PHE B N 1
ATOM 1575 C CA . PHE B 1 78 ? -5.371 15.258 -10.914 1 60.94 78 PHE B CA 1
ATOM 1576 C C . PHE B 1 78 ? -5.961 14.945 -9.547 1 60.94 78 PHE B C 1
ATOM 1578 O O . PHE B 1 78 ? -7.184 14.922 -9.383 1 60.94 78 PHE B O 1
ATOM 1585 N N . SER B 1 79 ? -5.172 14.953 -8.633 1 65.75 79 SER B N 1
ATOM 1586 C CA . SER B 1 79 ? -5.645 14.617 -7.293 1 65.75 79 SER B CA 1
ATOM 1587 C C . SER B 1 79 ? -6.633 13.453 -7.332 1 65.75 79 SER B C 1
ATOM 1589 O O . SER B 1 79 ? -7.664 13.492 -6.66 1 65.75 79 SER B O 1
ATOM 1591 N N . GLY B 1 80 ? -6.422 12.672 -8.273 1 68.88 80 GLY B N 1
ATOM 1592 C CA . GLY B 1 80 ? -7.363 11.586 -8.5 1 68.88 80 GLY B CA 1
ATOM 1593 C C . GLY B 1 80 ? -7.668 10.789 -7.242 1 68.88 80 GLY B C 1
ATOM 1594 O O . GLY B 1 80 ? -8.82 10.461 -6.977 1 68.88 80 GLY B O 1
ATOM 1595 N N . ALA B 1 81 ? -6.668 10.578 -6.473 1 76.81 81 ALA B N 1
ATOM 1596 C CA . ALA B 1 81 ? -6.863 9.812 -5.246 1 76.81 81 ALA B CA 1
ATOM 1597 C C . ALA B 1 81 ? -7.773 10.555 -4.273 1 76.81 81 ALA B C 1
ATOM 1599 O O . ALA B 1 81 ? -8.68 9.961 -3.684 1 76.81 81 ALA B O 1
ATOM 1600 N N . ALA B 1 82 ? -7.547 11.812 -4.203 1 70.88 82 ALA B N 1
ATOM 1601 C CA . ALA B 1 82 ? -8.391 12.633 -3.34 1 70.88 82 ALA B CA 1
ATOM 1602 C C . ALA B 1 82 ? -9.828 12.648 -3.836 1 70.88 82 ALA B C 1
ATOM 1604 O O . ALA B 1 82 ? -10.773 12.562 -3.039 1 70.88 82 ALA B O 1
ATOM 1605 N N . TYR B 1 83 ? -9.969 12.766 -5.098 1 74.38 83 TYR B N 1
ATOM 1606 C CA . TYR B 1 83 ? -11.297 12.812 -5.695 1 74.38 83 TYR B CA 1
ATOM 1607 C C . TYR B 1 83 ? -12.062 11.523 -5.41 1 74.38 83 TYR B C 1
ATOM 1609 O O . TYR B 1 83 ? -13.203 11.57 -4.934 1 74.38 83 TYR B O 1
ATOM 1617 N N . VAL B 1 84 ? -11.492 10.477 -5.621 1 74 84 VAL B N 1
ATOM 1618 C CA . VAL B 1 84 ? -12.148 9.18 -5.457 1 74 84 VAL B CA 1
ATOM 1619 C C . VAL B 1 84 ? -12.438 8.938 -3.979 1 74 84 VAL B C 1
ATOM 1621 O O . VAL B 1 84 ? -13.508 8.43 -3.625 1 74 84 VAL B O 1
ATOM 1624 N N . TYR B 1 85 ? -11.539 9.281 -3.234 1 78.81 85 TYR B N 1
ATOM 1625 C CA . TYR B 1 85 ? -11.734 9.102 -1.8 1 78.81 85 TYR B CA 1
ATOM 1626 C C . TYR B 1 85 ? -12.938 9.898 -1.312 1 78.81 85 TYR B C 1
ATOM 1628 O O . TYR B 1 85 ? -13.812 9.359 -0.622 1 78.81 85 TYR B O 1
ATOM 1636 N N . ASP B 1 86 ? -13.016 11.102 -1.693 1 79.12 86 ASP B N 1
ATOM 1637 C CA . ASP B 1 86 ? -14.055 12.016 -1.215 1 79.12 86 ASP B CA 1
ATOM 1638 C C . ASP B 1 86 ? -15.43 11.609 -1.739 1 79.12 86 ASP B C 1
ATOM 1640 O O . ASP B 1 86 ? -16.438 11.773 -1.046 1 79.12 86 ASP B O 1
ATOM 1644 N N . HIS B 1 87 ? -15.43 11.023 -2.881 1 76.5 87 HIS B N 1
ATOM 1645 C CA . HIS B 1 87 ? -16.719 10.758 -3.506 1 76.5 87 HIS B CA 1
ATOM 1646 C C . HIS B 1 87 ? -17.172 9.328 -3.25 1 76.5 87 HIS B C 1
ATOM 1648 O O . HIS B 1 87 ? -18.375 9.047 -3.217 1 76.5 87 HIS B O 1
ATOM 1654 N N . PHE B 1 88 ? -16.234 8.453 -2.992 1 74.56 88 PHE B N 1
ATOM 1655 C CA . PHE B 1 88 ? -16.641 7.055 -2.904 1 74.56 88 PHE B CA 1
ATOM 1656 C C . PHE B 1 88 ? -16.344 6.492 -1.521 1 74.56 88 PHE B C 1
ATOM 1658 O O . PHE B 1 88 ? -17.188 5.852 -0.905 1 74.56 88 PHE B O 1
ATOM 1665 N N . VAL B 1 89 ? -15.234 6.742 -1.015 1 75.25 89 VAL B N 1
ATOM 1666 C CA . VAL B 1 89 ? -14.828 6.113 0.236 1 75.25 89 VAL B CA 1
ATOM 1667 C C . VAL B 1 89 ? -15.5 6.82 1.413 1 75.25 89 VAL B C 1
ATOM 1669 O O . VAL B 1 89 ? -16.078 6.168 2.285 1 75.25 89 VAL B O 1
ATOM 1672 N N . ARG B 1 90 ? -15.5 8.109 1.359 1 74.75 90 ARG B N 1
ATOM 1673 C CA . ARG B 1 90 ? -16.016 8.898 2.469 1 74.75 90 ARG B CA 1
ATOM 1674 C C . ARG B 1 90 ? -17.5 8.648 2.674 1 74.75 90 ARG B C 1
ATOM 1676 O O . ARG B 1 90 ? -17.938 8.32 3.779 1 74.75 90 ARG B O 1
ATOM 1683 N N . PRO B 1 91 ? -18.234 8.727 1.664 1 73.31 91 PRO B N 1
ATOM 1684 C CA . PRO B 1 91 ? -19.672 8.539 1.874 1 73.31 91 PRO B CA 1
ATOM 1685 C C . PRO B 1 91 ? -20.047 7.082 2.158 1 73.31 91 PRO B C 1
ATOM 1687 O O . PRO B 1 91 ? -21.062 6.812 2.795 1 73.31 91 PRO B O 1
ATOM 1690 N N . THR B 1 92 ? -19.234 6.145 1.762 1 71.62 92 THR B N 1
ATOM 1691 C CA . THR B 1 92 ? -19.578 4.734 1.889 1 71.62 92 THR B CA 1
ATOM 1692 C C . THR B 1 92 ? -18.984 4.141 3.162 1 71.62 92 THR B C 1
ATOM 1694 O O . THR B 1 92 ? -19.688 3.465 3.924 1 71.62 92 THR B O 1
ATOM 1697 N N . ILE B 1 93 ? -17.781 4.445 3.338 1 71.25 93 ILE B N 1
ATOM 1698 C CA . ILE B 1 93 ? -17.094 3.744 4.414 1 71.25 93 ILE B CA 1
ATOM 1699 C C . ILE B 1 93 ? -17.109 4.598 5.68 1 71.25 93 ILE B C 1
ATOM 1701 O O . ILE B 1 93 ? -17.438 4.113 6.762 1 71.25 93 ILE B O 1
ATOM 1705 N N . VAL B 1 94 ? -16.875 5.82 5.582 1 72.62 94 VAL B N 1
ATOM 1706 C CA . VAL B 1 94 ? -16.75 6.695 6.742 1 72.62 94 VAL B CA 1
ATOM 1707 C C . VAL B 1 94 ? -18.125 6.926 7.371 1 72.62 94 VAL B C 1
ATOM 1709 O O . VAL B 1 94 ? -18.25 6.957 8.594 1 72.62 94 VAL B O 1
ATOM 1712 N N . SER B 1 95 ? -19.031 7.043 6.461 1 70.81 95 SER B N 1
ATOM 1713 C CA . SER B 1 95 ? -20.391 7.227 6.969 1 70.81 95 SER B CA 1
ATOM 1714 C C . SER B 1 95 ? -20.859 6.008 7.762 1 70.81 95 SER B C 1
ATOM 1716 O O . SER B 1 95 ? -21.5 6.148 8.797 1 70.81 95 SER B O 1
ATOM 1718 N N . ARG B 1 96 ? -20.406 4.941 7.312 1 69 96 ARG B N 1
ATOM 1719 C CA . ARG B 1 96 ? -20.781 3.711 7.992 1 69 96 ARG B CA 1
ATOM 1720 C C . ARG B 1 96 ? -20.016 3.547 9.297 1 69 96 ARG B C 1
ATOM 1722 O O . ARG B 1 96 ? -20.562 3.092 10.305 1 69 96 ARG B O 1
ATOM 1729 N N . LEU B 1 97 ? -18.766 3.93 9.219 1 68.62 97 LEU B N 1
ATOM 1730 C CA . LEU B 1 97 ? -17.922 3.852 10.414 1 68.62 97 LEU B CA 1
ATOM 1731 C C . LEU B 1 97 ? -18.438 4.793 11.5 1 68.62 97 LEU B C 1
ATOM 1733 O O . LEU B 1 97 ? -18.422 4.449 12.68 1 68.62 97 LEU B O 1
ATOM 1737 N N . ASN B 1 98 ? -18.797 5.879 11.086 1 66.75 98 ASN B N 1
ATOM 1738 C CA . ASN B 1 98 ? -19.344 6.844 12.039 1 66.75 98 ASN B CA 1
ATOM 1739 C C . ASN B 1 98 ? -20.688 6.375 12.609 1 66.75 98 ASN B C 1
ATOM 1741 O O . ASN B 1 98 ? -20.969 6.578 13.789 1 66.75 98 ASN B O 1
ATOM 1745 N N . ALA B 1 99 ? -21.438 5.754 11.797 1 64.62 99 ALA B N 1
ATOM 1746 C CA . ALA B 1 99 ? -22.719 5.227 12.266 1 64.62 99 ALA B CA 1
ATOM 1747 C C . ALA B 1 99 ? -22.516 4.129 13.305 1 64.62 99 ALA B C 1
ATOM 1749 O O . ALA B 1 99 ? -23.203 4.094 14.32 1 64.62 99 ALA B O 1
ATOM 1750 N N . LYS B 1 100 ? -21.547 3.398 12.961 1 65.31 100 LYS B N 1
ATOM 1751 C CA . LYS B 1 100 ? -21.266 2.295 13.875 1 65.31 100 LYS B CA 1
ATOM 1752 C C . LYS B 1 100 ? -20.719 2.811 15.203 1 65.31 100 LYS B C 1
ATOM 1754 O O . LYS B 1 100 ? -21.094 2.318 16.266 1 65.31 100 LYS B O 1
ATOM 1759 N N . ASN B 1 101 ? -19.797 3.76 15.008 1 64.88 101 ASN B N 1
ATOM 1760 C CA . ASN B 1 101 ? -19.234 4.348 16.219 1 64.88 101 ASN B CA 1
ATOM 1761 C C . ASN B 1 101 ? -20.297 5.008 17.078 1 64.88 101 ASN B C 1
ATOM 1763 O O . ASN B 1 101 ? -20.25 4.941 18.297 1 64.88 101 ASN B O 1
ATOM 1767 N N . GLN B 1 102 ? -21.234 5.555 16.469 1 65.62 102 GLN B N 1
ATOM 1768 C CA . GLN B 1 102 ? -22.328 6.184 17.188 1 65.62 102 GLN B CA 1
ATOM 1769 C C . GLN B 1 102 ? -23.203 5.137 17.875 1 65.62 102 GLN B C 1
ATOM 1771 O O . GLN B 1 102 ? -23.641 5.336 19.016 1 65.62 102 GLN B O 1
ATOM 1776 N N . THR B 1 103 ? -23.344 4.07 17.172 1 65.69 103 THR B N 1
ATOM 1777 C CA . THR B 1 103 ? -24.172 3.002 17.75 1 65.69 103 THR B CA 1
ATOM 1778 C C . THR B 1 103 ? -23.453 2.328 18.906 1 65.69 103 THR B C 1
ATOM 1780 O O . THR B 1 103 ? -24.078 2 19.922 1 65.69 103 THR B O 1
ATOM 1783 N N . ASP B 1 104 ? -22.141 2.146 18.719 1 64.81 104 ASP B N 1
ATOM 1784 C CA . ASP B 1 104 ? -21.344 1.53 19.781 1 64.81 104 ASP B CA 1
ATOM 1785 C C . ASP B 1 104 ? -21.281 2.434 21.016 1 64.81 104 ASP B C 1
ATOM 1787 O O . ASP B 1 104 ? -21.359 1.953 22.156 1 64.81 104 ASP B O 1
ATOM 1791 N N . ASN B 1 105 ? -21.125 3.688 20.75 1 63.16 105 ASN B N 1
ATOM 1792 C CA . ASN B 1 105 ? -21.109 4.652 21.844 1 63.16 105 ASN B CA 1
ATOM 1793 C C . ASN B 1 105 ? -22.453 4.73 22.531 1 63.16 105 ASN B C 1
ATOM 1795 O O . ASN B 1 105 ? -22.516 4.859 23.766 1 63.16 105 ASN B O 1
ATOM 1799 N N . ALA B 1 106 ? -23.484 4.641 21.859 1 65.75 106 ALA B N 1
ATOM 1800 C CA . ALA B 1 106 ? -24.828 4.648 22.422 1 65.75 106 ALA B CA 1
ATOM 1801 C C . ALA B 1 106 ? -25.078 3.406 23.281 1 65.75 106 ALA B C 1
ATOM 1803 O O . ALA B 1 106 ? -25.688 3.49 24.344 1 65.75 106 ALA B O 1
ATOM 1804 N N . ARG B 1 107 ? -24.562 2.326 22.734 1 67.75 107 ARG B N 1
ATOM 1805 C CA . ARG B 1 107 ? -24.734 1.058 23.438 1 67.75 107 ARG B CA 1
ATOM 1806 C C . ARG B 1 107 ? -23.938 1.033 24.734 1 67.75 107 ARG B C 1
ATOM 1808 O O . ARG B 1 107 ? -24.391 0.516 25.75 1 67.75 107 ARG B O 1
ATOM 1815 N N . SER B 1 108 ? -22.703 1.469 24.547 1 66.19 108 SER B N 1
ATOM 1816 C CA . SER B 1 108 ? -21.859 1.506 25.719 1 66.19 108 SER B CA 1
ATOM 1817 C C . SER B 1 108 ? -22.422 2.441 26.781 1 66.19 108 SER B C 1
ATOM 1819 O O . SER B 1 108 ? -22.312 2.166 27.984 1 66.19 108 SER B O 1
ATOM 1821 N N . ALA B 1 109 ? -22.922 3.514 26.391 1 66.88 109 ALA B N 1
ATOM 1822 C CA . ALA B 1 109 ? -23.562 4.465 27.297 1 66.88 109 ALA B CA 1
ATOM 1823 C C . ALA B 1 109 ? -24.781 3.844 27.984 1 66.88 109 ALA B C 1
ATOM 1825 O O . ALA B 1 109 ? -25.016 4.078 29.172 1 66.88 109 ALA B O 1
ATOM 1826 N N . GLN B 1 110 ? -25.5 3.08 27.266 1 66.88 110 GLN B N 1
ATOM 1827 C CA . GLN B 1 110 ? -26.672 2.422 27.812 1 66.88 110 GLN B CA 1
ATOM 1828 C C . GLN B 1 110 ? -26.281 1.283 28.75 1 66.88 110 GLN B C 1
ATOM 1830 O O . GLN B 1 110 ? -27 0.987 29.719 1 66.88 110 GLN B O 1
ATOM 1835 N N . GLY B 1 111 ? -25.125 0.592 28.281 1 58.44 111 GLY B N 1
ATOM 1836 C CA . GLY B 1 111 ? -24.688 -0.5 29.125 1 58.44 111 GLY B CA 1
ATOM 1837 C C . GLY B 1 111 ? -24.125 -0.032 30.453 1 58.44 111 GLY B C 1
ATOM 1838 O O . GLY B 1 111 ? -23.906 -0.839 31.359 1 58.44 111 GLY B O 1
ATOM 1839 N N . GLU B 1 112 ? -23.531 1.059 30.531 1 57.25 112 GLU B N 1
ATOM 1840 C CA . GLU B 1 112 ? -23.016 1.637 31.766 1 57.25 112 GLU B CA 1
ATOM 1841 C C . GLU B 1 112 ? -24.141 2.16 32.656 1 57.25 112 GLU B C 1
ATOM 1843 O O . GLU B 1 112 ? -23.906 2.562 33.781 1 57.25 112 GLU B O 1
ATOM 1848 N N . ARG B 1 113 ? -25.391 2.168 32.312 1 43.19 113 ARG B N 1
ATOM 1849 C CA . ARG B 1 113 ? -26.453 2.389 33.281 1 43.19 113 ARG B CA 1
ATOM 1850 C C . ARG B 1 113 ? -26.891 1.075 33.906 1 43.19 113 ARG B C 1
ATOM 1852 O O . ARG B 1 113 ? -26.953 0.042 33.25 1 43.19 113 ARG B O 1
#

Sequence (226 aa):
MGYLLHRMPVVSLAYPLYASIKAIESKSPVDDQQWLTYWILYSLITLFEFTFAALIEWIPIWSYAKLIATCWLVMPYFSGAAYVYDHFVRPTIVSRLNAKNQTDNARSAQGERMGYLLHRMPVVSLAYPLYASIKAIESKSPVDDQQWLTYWILYSLITLFEFTFAALIEWIPIWSYAKLIATCWLVMPYFSGAAYVYDHFVRPTIVSRLNAKNQTDNARSAQGER

Radius of gyration: 19.64 Å; Cα contacts (8 Å, |Δi|>4): 148; chains: 2; bounding box: 53×52×55 Å

Foldseek 3Di:
DVVLVVCCCCLQPVLLVVQCVVQVVVPDVVSNVLSVLLVVVLVVLVVVCVVCVVVCVVPPCVSVVSSVVSNQSSPVVVSSSVVCCVVPVCVPPVVVVVVVVVVVVVVVVVVVD/DVVLVVCCCCLQPVLLVVQCVVQVVVPDVVSNVLSVLLVVVLVVLVVVCVVCVVVVVVPPCVSVVSSVVSNQSSPVVVSSSVVCCVVPVCVPPVVVVVVVVVVVVVVVVVVVD

Secondary structure (DSSP, 8-state):
-HHHHHHHHIIIIIHHHHHHHHHHHH--HHHHHHHHHHHHHHHHHHHHHHHTHHHHTT-TTHHHHHHHHHHHHH-GGGTHHHHHIIIIIIIIIIHHHHHHHHHHHHHHHHHT-/-HHHHHHHHIIIIIHHHHHHHHHHHH--HHHHHHHHHHHHHHHHHHHHHHHTHHHHTT-TTHHHHHHHHHHHHH-GGGTHHHHHIIIIIIIIIIHHHHHHHHHHHHHHHHHT-

InterPro domains:
  IPR004345 TB2/DP1/HVA22 [PF03134] (16-91)
  IPR004345 TB2/DP1/HVA22 [PTHR12300] (10-98)